Protein AF-A0A382J6X5-F1 (afdb_monomer_lite)

Radius of gyration: 22.31 Å; chains: 1; bounding box: 58×53×62 Å

Sequence (350 aa):
EPLWFEKPARRRQIVDLFDRLILQCDTPNSLAATALVTNAYLYTGDSKYKQWVLDYTEAWMERTEKNGGICPDNVDADGVVGGGREGVWWGGQYGWNHYQGYNIMFHGINIAVECAQLLTGDSGYLDFLRSQIKVQLDNGKKREDGQLLVPVRHGPEGWDWAQAPGPHMNDGLEMRGYWLEPTPLRGQEIMHLYHASMRQEDYELITQVRDGDVERDWNELGALGEKNWGNTEFARFQYYDGRNPGWPEQILAAEYRHALETFESMRADERSQLDIISTNRIPAQPVLTKGLTQVTLGAPQSVYNGGLLRATVRYYDPDRGRPGLPLDVAALVDKLGPKTVGIQLVNTNH

pLDDT: mean 93.63, std 5.18, range [56.22, 98.88]

Organism: NCBI:txid408172

Structure (mmCIF, N/CA/C/O backbone):
data_AF-A0A382J6X5-F1
#
_entry.id   AF-A0A382J6X5-F1
#
loop_
_atom_site.group_PDB
_atom_site.id
_atom_site.type_symbol
_atom_site.label_atom_id
_atom_site.label_alt_id
_atom_site.label_comp_id
_atom_site.label_asym_id
_atom_site.label_entity_id
_atom_site.label_seq_id
_atom_site.pdbx_PDB_ins_code
_atom_site.Cartn_x
_atom_site.Cartn_y
_atom_site.Cartn_z
_atom_site.occupancy
_atom_site.B_iso_or_equiv
_atom_site.auth_seq_id
_atom_site.auth_comp_id
_atom_site.auth_asym_id
_atom_site.auth_atom_id
_atom_site.pdbx_PDB_model_num
ATOM 1 N N . GLU A 1 1 ? 10.190 0.833 -32.310 1.00 67.19 1 GLU A N 1
ATOM 2 C CA . GLU A 1 1 ? 9.558 0.295 -33.529 1.00 67.19 1 GLU A CA 1
ATOM 3 C C . GLU A 1 1 ? 8.147 -0.158 -33.183 1.00 67.19 1 GLU A C 1
ATOM 5 O O . GLU A 1 1 ? 7.988 -1.185 -32.520 1.00 67.19 1 GLU A O 1
ATOM 10 N N . PRO A 1 2 ? 7.141 0.655 -33.520 1.00 73.50 2 PRO A N 1
ATOM 11 C CA . PRO A 1 2 ? 5.736 0.258 -33.452 1.00 73.50 2 PRO A CA 1
ATOM 12 C C . PRO A 1 2 ? 5.463 -0.971 -34.333 1.00 73.50 2 PRO A C 1
ATOM 14 O O . PRO A 1 2 ? 6.240 -1.273 -35.239 1.00 73.50 2 PRO A O 1
ATOM 17 N N . LEU A 1 3 ? 4.397 -1.722 -34.034 1.00 84.19 3 LEU A N 1
ATOM 18 C CA . LEU A 1 3 ? 3.995 -2.945 -34.762 1.00 84.19 3 LEU A CA 1
ATOM 19 C C . LEU A 1 3 ? 5.047 -4.073 -34.772 1.00 84.19 3 LEU A C 1
ATOM 21 O O . LEU A 1 3 ? 5.074 -4.932 -35.653 1.00 84.19 3 LEU A O 1
ATOM 25 N N . TRP A 1 4 ? 5.915 -4.121 -33.759 1.00 89.38 4 TRP A N 1
ATOM 26 C CA . TRP A 1 4 ? 6.956 -5.146 -33.630 1.00 89.38 4 TRP A CA 1
ATOM 27 C C . TRP A 1 4 ? 6.426 -6.592 -33.693 1.00 89.38 4 TRP A C 1
ATOM 29 O O . TRP A 1 4 ? 7.156 -7.501 -34.089 1.00 89.38 4 TRP A O 1
ATOM 39 N N . PHE A 1 5 ? 5.161 -6.804 -33.321 1.00 89.75 5 PHE A N 1
ATOM 40 C CA . PHE A 1 5 ? 4.487 -8.103 -33.316 1.00 89.75 5 PHE A CA 1
ATOM 41 C C . PHE A 1 5 ? 4.157 -8.631 -34.724 1.00 89.75 5 PHE A C 1
ATOM 43 O O . PHE A 1 5 ? 3.972 -9.841 -34.892 1.00 89.75 5 PHE A O 1
ATOM 50 N N . GLU A 1 6 ? 4.138 -7.767 -35.742 1.00 91.88 6 GLU A N 1
ATOM 51 C CA . GLU A 1 6 ? 3.918 -8.149 -37.144 1.00 91.88 6 GLU A CA 1
ATOM 52 C C . GLU A 1 6 ? 5.193 -8.684 -37.809 1.00 91.88 6 GLU A C 1
ATOM 54 O O . GLU A 1 6 ? 5.126 -9.476 -38.747 1.00 91.88 6 GLU A O 1
ATOM 59 N N . LYS A 1 7 ? 6.370 -8.303 -37.296 1.00 94.19 7 LYS A N 1
ATOM 60 C CA . LYS A 1 7 ? 7.685 -8.686 -37.829 1.00 94.19 7 LYS A CA 1
ATOM 61 C C . LYS A 1 7 ? 8.189 -9.944 -37.111 1.00 94.19 7 LYS A C 1
ATOM 63 O O . LYS A 1 7 ? 8.636 -9.830 -35.970 1.00 94.19 7 LYS A O 1
ATOM 68 N N . PRO A 1 8 ? 8.198 -11.146 -37.731 1.00 95.81 8 PRO A N 1
ATOM 69 C CA . PRO A 1 8 ? 8.435 -12.400 -37.004 1.00 95.81 8 PRO A CA 1
ATOM 70 C C . PRO A 1 8 ? 9.755 -12.453 -36.224 1.00 95.81 8 PRO A C 1
ATOM 72 O O . PRO A 1 8 ? 9.776 -12.951 -35.100 1.00 95.81 8 PRO A O 1
ATOM 75 N N . ALA A 1 9 ? 10.840 -11.910 -36.789 1.00 95.69 9 ALA A N 1
ATOM 76 C CA . ALA A 1 9 ? 12.141 -11.853 -36.122 1.00 95.69 9 ALA A CA 1
ATOM 77 C C . ALA A 1 9 ? 12.129 -10.913 -34.904 1.00 95.69 9 ALA A C 1
ATOM 79 O O . ALA A 1 9 ? 12.608 -11.282 -33.834 1.00 95.69 9 ALA A O 1
ATOM 80 N N . ARG A 1 10 ? 11.527 -9.723 -35.039 1.00 94.44 10 ARG A N 1
ATOM 81 C CA . ARG A 1 10 ? 11.425 -8.747 -33.946 1.00 94.44 10 ARG A CA 1
ATOM 82 C C . ARG A 1 10 ? 10.475 -9.222 -32.849 1.00 94.44 10 ARG A C 1
ATOM 84 O O . ARG A 1 10 ? 10.794 -9.079 -31.673 1.00 94.44 10 ARG A O 1
ATOM 91 N N . ARG A 1 11 ? 9.352 -9.841 -33.225 1.00 95.31 11 ARG A N 1
ATOM 92 C CA . ARG A 1 11 ? 8.440 -10.519 -32.300 1.00 95.31 11 ARG A CA 1
ATOM 93 C C . ARG A 1 11 ? 9.173 -11.561 -31.471 1.00 95.31 11 ARG A C 1
ATOM 95 O O . ARG A 1 11 ? 9.056 -11.522 -30.255 1.00 95.31 11 ARG A O 1
ATOM 102 N N . ARG A 1 12 ? 9.948 -12.444 -32.111 1.00 95.88 12 ARG A N 1
ATOM 103 C CA . ARG A 1 12 ? 10.751 -13.446 -31.399 1.00 95.88 12 ARG A CA 1
ATOM 104 C C . ARG A 1 12 ? 11.720 -12.781 -30.423 1.00 95.88 12 ARG A C 1
ATOM 106 O O . ARG A 1 12 ? 11.681 -13.098 -29.251 1.00 95.88 12 ARG A O 1
ATOM 113 N N . GLN A 1 13 ? 12.478 -11.782 -30.874 1.00 94.31 13 GLN A N 1
ATOM 114 C CA . GLN A 1 13 ? 13.412 -11.056 -30.011 1.00 94.31 13 GLN A CA 1
ATOM 115 C C . GLN A 1 13 ? 12.740 -10.431 -28.772 1.00 94.31 13 GLN A C 1
ATOM 117 O O . GLN A 1 13 ? 13.316 -10.456 -27.690 1.00 94.31 13 GLN A O 1
ATOM 122 N N . ILE A 1 14 ? 11.550 -9.839 -28.919 1.00 92.06 14 ILE A N 1
ATOM 123 C CA . ILE A 1 14 ? 10.827 -9.217 -27.798 1.00 92.06 14 ILE A CA 1
ATOM 124 C C . ILE A 1 14 ? 10.244 -10.267 -26.855 1.00 92.06 14 ILE A C 1
ATOM 126 O O . ILE A 1 14 ? 10.297 -10.064 -25.647 1.00 92.06 14 ILE A O 1
ATOM 130 N N . VAL A 1 15 ? 9.721 -11.374 -27.385 1.00 93.31 15 VAL A N 1
ATOM 131 C CA . VAL A 1 15 ? 9.227 -12.490 -26.567 1.00 93.31 15 VAL A CA 1
ATOM 132 C C . VAL A 1 15 ? 10.378 -13.140 -25.801 1.00 93.31 15 VAL A C 1
ATOM 134 O O . VAL A 1 15 ? 10.284 -13.248 -24.589 1.00 93.31 15 VAL A O 1
ATOM 137 N N . ASP A 1 16 ? 11.500 -13.443 -26.455 1.00 91.94 16 ASP A N 1
ATOM 138 C CA . ASP A 1 16 ? 12.685 -14.011 -25.797 1.00 91.94 16 ASP A CA 1
ATOM 139 C C . ASP A 1 16 ? 13.216 -13.072 -24.695 1.00 91.94 16 ASP A C 1
ATOM 141 O O . ASP A 1 16 ? 13.641 -13.513 -23.626 1.00 91.94 16 ASP A O 1
ATOM 145 N N . LEU A 1 17 ? 13.168 -11.752 -24.933 1.00 88.81 17 LEU A N 1
ATOM 146 C CA . LEU A 1 17 ? 13.518 -10.759 -23.921 1.00 88.81 17 LEU A CA 1
ATOM 147 C C . LEU A 1 17 ? 12.520 -10.764 -22.759 1.00 88.81 17 LEU A C 1
ATOM 149 O O . LEU A 1 17 ? 12.945 -10.726 -21.611 1.00 88.81 17 LEU A O 1
ATOM 153 N N . PHE A 1 18 ? 11.218 -10.804 -23.040 1.00 90.00 18 PHE A N 1
ATOM 154 C CA . PHE A 1 18 ? 10.186 -10.889 -22.010 1.00 90.00 18 PHE A CA 1
ATOM 155 C C . PHE A 1 18 ? 10.364 -12.151 -21.164 1.00 90.00 18 PHE A C 1
ATOM 157 O O . PHE A 1 18 ? 10.411 -12.054 -19.944 1.00 90.00 18 PHE A O 1
ATOM 164 N N . ASP A 1 19 ? 10.553 -13.310 -21.789 1.00 89.44 19 ASP A N 1
ATOM 165 C CA . ASP A 1 19 ? 10.733 -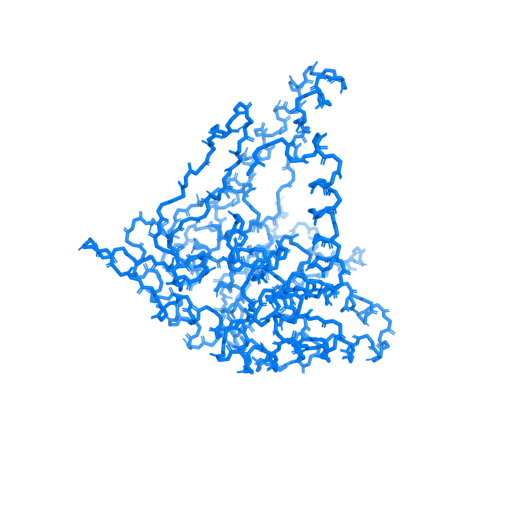14.579 -21.089 1.00 89.44 19 ASP A CA 1
ATOM 166 C C . ASP A 1 19 ? 11.957 -14.524 -20.171 1.00 89.44 19 ASP A C 1
ATOM 168 O O . ASP A 1 19 ? 11.857 -14.832 -18.984 1.00 89.44 19 ASP A O 1
ATOM 172 N N . ARG A 1 20 ? 13.092 -14.029 -20.678 1.00 85.12 20 ARG A N 1
ATOM 173 C CA . ARG A 1 20 ? 14.309 -13.858 -19.875 1.00 85.12 20 ARG A CA 1
ATOM 174 C C . ARG A 1 20 ? 14.124 -12.878 -18.714 1.00 85.12 20 ARG A C 1
ATOM 176 O O . ARG A 1 20 ? 14.612 -13.148 -17.627 1.00 85.12 20 ARG A O 1
ATOM 183 N N . LEU A 1 21 ? 13.473 -11.736 -18.938 1.00 85.00 21 LEU A N 1
ATOM 184 C CA . LEU A 1 21 ? 13.396 -10.660 -17.939 1.00 85.00 21 LEU A CA 1
ATOM 185 C C . LEU A 1 21 ? 12.264 -10.817 -16.930 1.00 85.00 21 LEU A C 1
ATOM 187 O O . LEU A 1 21 ? 12.341 -10.253 -15.843 1.00 85.00 21 LEU A O 1
ATOM 191 N N . ILE A 1 22 ? 11.186 -11.486 -17.321 1.00 86.00 22 ILE A N 1
ATOM 192 C CA . ILE A 1 22 ? 9.924 -11.491 -16.579 1.00 86.00 22 ILE A CA 1
ATOM 193 C C . ILE A 1 22 ? 9.603 -12.886 -16.060 1.00 86.00 22 ILE A C 1
ATOM 195 O O . ILE A 1 22 ? 9.086 -13.009 -14.957 1.00 86.00 22 ILE A O 1
ATOM 199 N N . LEU A 1 23 ? 9.903 -13.936 -16.830 1.00 88.69 23 LEU A N 1
ATOM 200 C CA . LEU A 1 23 ? 9.589 -15.312 -16.432 1.00 88.69 23 LEU A CA 1
ATOM 201 C C . LEU A 1 23 ? 10.760 -16.021 -15.741 1.00 88.69 23 LEU A C 1
ATOM 203 O O . LEU A 1 23 ? 10.534 -17.006 -15.045 1.00 88.69 23 LEU A O 1
ATOM 207 N N . GLN A 1 24 ? 11.993 -15.545 -15.939 1.00 88.12 24 GLN A N 1
ATOM 208 C CA . GLN A 1 24 ? 13.213 -16.120 -15.347 1.00 88.12 24 GLN A CA 1
ATOM 209 C C . GLN A 1 24 ? 13.849 -15.228 -14.270 1.00 88.12 24 GLN A C 1
ATOM 211 O O . GLN A 1 24 ? 14.898 -15.569 -13.724 1.00 88.12 24 GLN A O 1
ATOM 216 N N . CYS A 1 25 ? 13.239 -14.083 -13.969 1.00 91.25 25 CYS A N 1
ATOM 217 C CA . CYS A 1 25 ? 13.674 -13.202 -12.894 1.00 91.25 25 CYS A CA 1
ATOM 218 C C . CYS A 1 25 ? 12.549 -13.005 -11.892 1.00 91.25 25 CYS A C 1
ATOM 220 O O . CYS A 1 25 ? 11.368 -13.004 -12.237 1.00 91.25 25 CYS A O 1
ATOM 222 N N . ASP A 1 26 ? 12.948 -12.786 -10.653 1.00 93.12 26 ASP A N 1
ATOM 223 C CA . ASP A 1 26 ? 12.058 -12.387 -9.590 1.00 93.12 26 ASP A CA 1
ATOM 224 C C . ASP A 1 26 ? 11.935 -10.859 -9.527 1.00 93.12 26 ASP A C 1
ATOM 226 O O . ASP A 1 26 ? 12.867 -10.128 -9.880 1.00 93.12 26 ASP A O 1
ATOM 230 N N . THR A 1 27 ? 10.786 -10.367 -9.067 1.00 93.06 27 THR A N 1
ATOM 231 C CA . THR A 1 27 ? 10.507 -8.929 -8.903 1.00 93.06 27 THR A CA 1
ATOM 232 C C . THR A 1 27 ? 9.950 -8.665 -7.507 1.00 93.06 27 THR A C 1
ATOM 234 O O . THR A 1 27 ? 9.334 -9.563 -6.931 1.00 93.06 27 THR A O 1
ATOM 237 N N . PRO A 1 28 ? 10.061 -7.442 -6.955 1.00 93.44 28 PRO A N 1
ATOM 238 C CA . PRO A 1 28 ? 9.537 -7.162 -5.618 1.00 93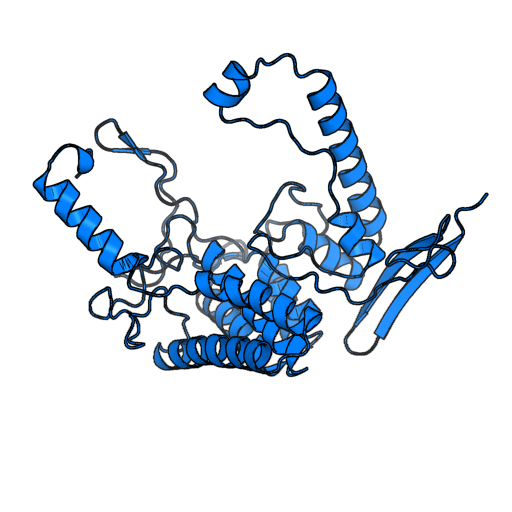.44 28 PRO A CA 1
ATOM 239 C C . PRO A 1 28 ? 8.030 -7.407 -5.498 1.00 93.44 28 PRO A C 1
ATOM 241 O O . PRO A 1 28 ? 7.526 -7.632 -4.406 1.00 93.44 28 PRO A O 1
ATOM 244 N N . ASN A 1 29 ? 7.285 -7.409 -6.609 1.00 92.00 29 ASN A N 1
ATOM 245 C CA . ASN A 1 29 ? 5.867 -7.759 -6.598 1.00 92.00 29 ASN A CA 1
ATOM 246 C C . ASN A 1 29 ? 5.614 -9.213 -6.148 1.00 92.00 29 ASN A C 1
ATOM 248 O O . ASN A 1 29 ? 4.575 -9.497 -5.553 1.00 92.00 29 ASN A O 1
ATOM 252 N N . SER A 1 30 ? 6.558 -10.129 -6.373 1.00 92.56 30 SER A N 1
ATOM 253 C CA . SER A 1 30 ? 6.463 -11.521 -5.924 1.00 92.56 30 SER A CA 1
ATOM 254 C C . SER A 1 30 ? 6.442 -11.659 -4.399 1.00 92.56 30 SER A C 1
ATOM 256 O O . SER A 1 30 ? 5.883 -12.628 -3.885 1.00 92.56 30 SER A O 1
ATOM 258 N N . LEU A 1 31 ? 6.938 -10.660 -3.653 1.00 95.81 31 LEU A N 1
ATOM 259 C CA . LEU A 1 31 ? 6.798 -10.589 -2.193 1.00 95.81 31 LEU A CA 1
ATOM 260 C C . LEU A 1 31 ? 5.333 -10.651 -1.736 1.00 95.81 31 LEU A C 1
ATOM 262 O O . LEU A 1 31 ? 5.072 -11.111 -0.627 1.00 95.81 31 LEU A O 1
ATOM 266 N N . ALA A 1 32 ? 4.358 -10.303 -2.584 1.00 95.44 32 ALA A N 1
ATOM 267 C CA . ALA A 1 32 ? 2.937 -10.476 -2.271 1.00 95.44 32 ALA A CA 1
ATOM 268 C C . ALA A 1 32 ? 2.549 -11.945 -1.986 1.00 95.44 32 ALA A C 1
ATOM 270 O O . ALA A 1 32 ? 1.600 -12.202 -1.243 1.00 95.44 32 ALA A O 1
ATOM 271 N N . ALA A 1 33 ? 3.304 -12.925 -2.504 1.00 96.38 33 ALA A N 1
ATOM 272 C CA . ALA A 1 33 ? 3.088 -14.345 -2.219 1.00 96.38 33 ALA A CA 1
ATOM 273 C C . ALA A 1 33 ? 3.254 -14.692 -0.727 1.00 96.38 33 ALA A C 1
ATOM 275 O O . ALA A 1 33 ? 2.673 -15.672 -0.251 1.00 96.38 33 ALA A O 1
ATOM 276 N N . THR A 1 34 ? 3.983 -13.872 0.038 1.00 98.12 34 THR A N 1
ATOM 277 C CA . THR A 1 34 ? 4.146 -14.052 1.488 1.00 98.12 34 THR A CA 1
ATOM 278 C C . THR A 1 34 ? 2.816 -14.065 2.235 1.00 98.12 34 THR A C 1
ATOM 280 O O . THR A 1 34 ? 2.684 -14.833 3.184 1.00 98.12 34 THR A O 1
ATOM 283 N N . ALA A 1 35 ? 1.791 -13.327 1.793 1.00 97.69 35 ALA A N 1
ATOM 284 C CA . ALA A 1 35 ? 0.469 -13.361 2.421 1.00 97.69 35 ALA A CA 1
ATOM 285 C C . ALA A 1 35 ? -0.243 -14.708 2.243 1.00 97.69 35 ALA A C 1
ATOM 287 O O . ALA A 1 35 ? -0.900 -15.199 3.167 1.00 97.69 35 ALA A O 1
ATOM 288 N N . LEU A 1 36 ? -0.099 -15.338 1.073 1.00 97.31 36 LEU A N 1
ATOM 289 C CA . LEU A 1 36 ? -0.655 -16.667 0.821 1.00 97.31 36 LEU A CA 1
ATOM 290 C C . LEU A 1 36 ? 0.024 -17.712 1.713 1.00 97.31 36 LEU A C 1
ATOM 292 O O . LEU A 1 36 ? -0.648 -18.513 2.362 1.00 97.31 36 LEU A O 1
ATOM 296 N N . VAL A 1 37 ? 1.355 -17.676 1.788 1.00 98.44 37 VAL A N 1
ATOM 297 C CA . VAL A 1 37 ? 2.126 -18.621 2.606 1.00 98.44 37 VAL A CA 1
ATOM 298 C C . VAL A 1 37 ? 1.922 -18.361 4.105 1.00 98.44 37 VAL A C 1
ATOM 300 O O . VAL A 1 37 ? 1.794 -19.303 4.887 1.00 98.44 37 VAL A O 1
ATOM 303 N N . THR A 1 38 ? 1.758 -17.100 4.510 1.00 98.56 38 THR A N 1
ATOM 304 C CA . THR A 1 38 ? 1.363 -16.728 5.877 1.00 98.56 38 THR A CA 1
ATOM 305 C C . THR A 1 38 ? -0.008 -17.297 6.229 1.00 98.56 38 THR A C 1
ATOM 307 O O . THR A 1 38 ? -0.155 -17.879 7.300 1.00 98.56 38 THR A O 1
ATOM 310 N N . ASN A 1 39 ? -1.002 -17.227 5.333 1.00 97.38 39 ASN A N 1
ATOM 311 C CA . ASN A 1 39 ? -2.287 -17.900 5.557 1.00 97.38 39 ASN A CA 1
ATOM 312 C C . ASN A 1 39 ? -2.103 -19.405 5.778 1.00 97.38 39 ASN A C 1
ATOM 314 O O . ASN A 1 39 ? -2.670 -19.951 6.722 1.00 97.38 39 ASN A O 1
ATOM 318 N N . ALA A 1 40 ? -1.286 -20.075 4.959 1.00 98.19 40 ALA A N 1
ATOM 319 C CA . ALA A 1 40 ? -1.010 -21.499 5.138 1.00 98.19 40 ALA A CA 1
ATOM 320 C C . ALA A 1 40 ? -0.437 -21.797 6.536 1.00 98.19 40 ALA A C 1
ATOM 322 O O . ALA A 1 40 ? -0.889 -22.741 7.187 1.00 98.19 40 ALA A O 1
ATOM 323 N N . TYR A 1 41 ? 0.478 -20.963 7.044 1.00 98.50 41 TYR A N 1
ATOM 324 C CA . TYR A 1 41 ? 0.948 -21.061 8.428 1.00 98.50 41 TYR A CA 1
ATOM 325 C C . TYR A 1 41 ? -0.187 -20.875 9.444 1.00 98.50 41 TYR A C 1
ATOM 327 O O . TYR A 1 41 ? -0.329 -21.698 10.341 1.00 98.50 41 TYR A O 1
ATOM 335 N N . LEU A 1 42 ? -1.028 -19.846 9.296 1.00 96.75 42 LEU A N 1
ATOM 336 C CA . LEU A 1 42 ? -2.126 -19.571 10.234 1.00 96.75 42 LEU A CA 1
ATOM 337 C C . LEU A 1 42 ? -3.153 -20.714 10.311 1.00 96.75 42 LEU A C 1
ATOM 339 O O . LEU A 1 42 ? -3.700 -20.961 11.384 1.00 96.75 42 LEU A O 1
ATOM 343 N N . TYR A 1 43 ? -3.397 -21.430 9.209 1.00 97.19 43 TYR A N 1
ATOM 344 C CA . TYR A 1 43 ? -4.309 -22.582 9.187 1.00 97.19 43 TYR A CA 1
ATOM 345 C C . TYR A 1 43 ? -3.686 -23.882 9.703 1.00 97.19 43 TYR A C 1
ATOM 347 O O . TYR A 1 43 ? -4.407 -24.739 10.208 1.00 97.19 43 TYR A O 1
ATOM 355 N N . THR A 1 44 ? -2.375 -24.067 9.536 1.00 98.19 44 THR A N 1
ATOM 356 C CA . THR A 1 44 ? -1.730 -25.375 9.758 1.00 98.19 44 THR A CA 1
ATOM 357 C C . THR A 1 44 ? -0.784 -25.414 10.953 1.00 98.19 44 THR A C 1
ATOM 359 O O . THR A 1 44 ? -0.548 -26.487 11.500 1.00 98.19 44 THR A O 1
ATOM 362 N N . GLY A 1 45 ? -0.214 -24.275 11.346 1.00 98.12 45 GLY A N 1
ATOM 363 C CA . GLY A 1 45 ? 0.872 -24.184 12.321 1.00 98.12 45 GLY A CA 1
ATOM 364 C C . GLY A 1 45 ? 2.214 -24.764 11.848 1.00 98.12 45 GLY A C 1
ATOM 365 O O . GLY A 1 45 ? 3.147 -24.827 12.644 1.00 98.12 45 GLY A O 1
ATOM 366 N N . ASP A 1 46 ? 2.340 -25.196 10.586 1.00 98.50 46 ASP A N 1
ATOM 367 C CA . ASP A 1 46 ? 3.560 -25.831 10.068 1.00 98.50 46 ASP A CA 1
ATOM 368 C C . ASP A 1 46 ? 4.673 -24.792 9.854 1.00 98.50 46 ASP A C 1
ATOM 370 O O . ASP A 1 46 ? 4.577 -23.907 8.996 1.00 98.50 46 ASP A O 1
ATOM 374 N N . SER A 1 47 ? 5.751 -24.910 10.633 1.00 98.44 47 SER A N 1
ATOM 375 C CA . SER A 1 47 ? 6.842 -23.934 10.692 1.00 98.44 47 SER A CA 1
ATOM 376 C C . SER A 1 47 ? 7.552 -23.712 9.359 1.00 98.44 47 SER A C 1
ATOM 378 O O . SER A 1 47 ? 8.113 -22.633 9.170 1.00 98.44 47 SER A O 1
ATOM 380 N N . LYS A 1 48 ? 7.481 -24.652 8.406 1.00 98.69 48 LYS A N 1
ATOM 381 C CA . LYS A 1 48 ? 8.081 -24.469 7.074 1.00 98.69 48 LYS A CA 1
ATOM 382 C C . LYS A 1 48 ? 7.500 -23.263 6.331 1.00 98.69 48 LYS A C 1
ATOM 384 O O . LYS A 1 48 ? 8.223 -22.592 5.603 1.00 98.69 48 LYS A O 1
ATOM 389 N N . TYR A 1 49 ? 6.211 -22.968 6.526 1.00 98.81 49 TYR A N 1
ATOM 390 C CA . TYR A 1 49 ? 5.556 -21.827 5.887 1.00 98.81 49 TYR A CA 1
ATOM 391 C C . TYR A 1 49 ? 6.018 -20.512 6.503 1.00 98.81 49 TYR A C 1
ATOM 393 O O . TYR A 1 49 ? 6.323 -19.570 5.778 1.00 98.81 49 TYR A O 1
ATOM 401 N N . LYS A 1 50 ? 6.132 -20.467 7.838 1.00 98.69 50 LYS A N 1
ATOM 402 C CA . LYS A 1 50 ? 6.721 -19.316 8.524 1.00 98.69 50 LYS A CA 1
ATOM 403 C C . LYS A 1 50 ? 8.152 -19.091 8.042 1.00 98.69 50 LYS A C 1
ATOM 405 O O . LYS A 1 50 ? 8.460 -17.981 7.634 1.00 98.69 50 LYS A O 1
ATOM 410 N N . GLN A 1 51 ? 8.986 -20.131 8.035 1.00 98.81 51 GLN A N 1
ATOM 411 C CA . GLN A 1 51 ? 10.383 -20.010 7.624 1.00 98.81 51 GLN A CA 1
ATOM 412 C C . GLN A 1 51 ? 10.512 -19.516 6.179 1.00 98.81 51 GLN A C 1
ATOM 414 O O . GLN A 1 51 ? 11.256 -18.578 5.935 1.00 98.81 51 GLN A O 1
ATOM 419 N N . TRP A 1 52 ? 9.709 -20.051 5.253 1.00 98.81 52 TRP A N 1
ATOM 420 C CA . TRP A 1 52 ? 9.704 -19.597 3.860 1.00 98.81 52 TRP A CA 1
ATOM 421 C C . TRP A 1 52 ? 9.396 -18.099 3.725 1.00 98.81 52 TRP A C 1
ATOM 423 O O . TRP A 1 52 ? 10.046 -17.409 2.945 1.00 98.81 52 TRP A O 1
ATOM 433 N N . VAL A 1 53 ? 8.424 -17.577 4.488 1.00 98.81 53 VAL A N 1
ATOM 434 C CA . VAL A 1 53 ? 8.085 -16.142 4.468 1.00 98.81 53 VAL A CA 1
ATOM 435 C C . VAL A 1 53 ? 9.262 -15.291 4.938 1.00 98.81 53 VAL A C 1
ATOM 437 O O . VAL A 1 53 ? 9.542 -14.263 4.319 1.00 98.81 53 VAL A O 1
ATOM 440 N N . LEU A 1 54 ? 9.945 -15.712 6.007 1.00 98.88 54 LEU A N 1
ATOM 441 C CA . LEU A 1 54 ? 11.096 -14.986 6.547 1.00 98.88 54 LEU A CA 1
ATOM 442 C C . LEU A 1 54 ? 12.275 -15.037 5.576 1.00 98.88 54 LEU A C 1
ATOM 444 O O . LEU A 1 54 ? 12.712 -13.980 5.134 1.00 98.88 54 LEU A O 1
ATOM 448 N N . ASP A 1 55 ? 12.686 -16.232 5.144 1.00 98.75 55 ASP A N 1
ATOM 449 C CA . ASP A 1 55 ? 13.801 -16.428 4.207 1.00 98.75 55 ASP A CA 1
ATOM 450 C C . ASP A 1 55 ? 13.610 -15.597 2.932 1.00 98.75 55 ASP A C 1
ATOM 452 O O . ASP A 1 55 ? 14.532 -14.941 2.445 1.00 98.75 55 ASP A O 1
ATOM 456 N N . TYR A 1 56 ? 12.391 -15.599 2.385 1.00 98.44 56 TYR A N 1
ATOM 457 C CA . TYR A 1 56 ? 12.099 -14.882 1.154 1.00 98.44 56 TYR A CA 1
ATOM 458 C C . TYR A 1 56 ? 12.110 -13.360 1.346 1.00 98.44 56 TYR A C 1
ATOM 460 O O . TYR A 1 56 ? 12.659 -12.639 0.511 1.00 98.44 56 TYR A O 1
ATOM 468 N N . THR A 1 57 ? 11.556 -12.864 2.456 1.00 98.75 57 THR A N 1
ATOM 469 C CA . THR A 1 57 ? 11.569 -11.429 2.787 1.00 98.75 57 THR A CA 1
ATOM 470 C C . THR A 1 57 ? 12.994 -10.941 3.050 1.00 98.75 57 THR A C 1
ATOM 472 O O . THR A 1 57 ? 13.415 -9.930 2.489 1.00 98.75 57 THR A O 1
ATOM 475 N N . GLU A 1 58 ? 13.766 -11.685 3.841 1.00 98.75 58 GLU A N 1
ATOM 476 C CA . GLU A 1 58 ? 15.151 -11.362 4.199 1.00 98.75 58 GLU A CA 1
ATOM 477 C C . GLU A 1 58 ? 16.074 -11.371 2.983 1.00 98.75 58 GLU A C 1
ATOM 479 O O . GLU A 1 58 ? 16.907 -10.478 2.841 1.00 98.75 58 GLU A O 1
ATOM 484 N N . ALA A 1 59 ? 15.877 -12.298 2.041 1.00 98.25 59 ALA A N 1
ATOM 485 C CA . ALA A 1 59 ? 16.637 -12.303 0.797 1.00 98.25 59 ALA A CA 1
ATOM 486 C C . ALA A 1 59 ? 16.422 -11.011 -0.018 1.00 98.25 59 ALA A C 1
ATOM 488 O O . ALA A 1 59 ? 17.358 -10.495 -0.629 1.00 98.25 59 ALA A O 1
ATOM 489 N N . TRP A 1 60 ? 15.209 -10.446 -0.027 1.00 98.25 60 TRP A N 1
ATOM 490 C CA . TRP A 1 60 ? 14.951 -9.143 -0.653 1.00 98.25 60 TRP A CA 1
ATOM 491 C C . TRP A 1 60 ? 15.564 -7.974 0.128 1.00 98.25 60 TRP A C 1
ATOM 493 O O . TRP A 1 60 ? 16.051 -7.024 -0.494 1.00 98.25 60 TRP A O 1
ATOM 503 N N . MET A 1 61 ? 15.605 -8.052 1.458 1.00 98.56 61 MET A N 1
ATOM 504 C CA . MET A 1 61 ? 16.293 -7.067 2.300 1.00 98.56 61 MET A CA 1
ATOM 505 C C . MET A 1 61 ? 17.806 -7.063 2.032 1.00 98.56 61 MET A C 1
ATOM 507 O O . MET A 1 61 ? 18.374 -6.008 1.758 1.00 98.56 61 MET A O 1
ATOM 511 N N . GLU A 1 62 ? 18.444 -8.235 1.998 1.00 98.19 62 GLU A N 1
ATOM 512 C CA . GLU A 1 62 ? 19.874 -8.386 1.698 1.00 98.19 62 GLU A CA 1
ATOM 513 C C . GLU A 1 62 ? 20.215 -7.860 0.294 1.00 98.19 62 GLU A C 1
ATOM 515 O O . GLU A 1 62 ? 21.195 -7.140 0.094 1.00 98.19 62 GLU A O 1
ATOM 520 N N . ARG A 1 63 ? 19.389 -8.182 -0.708 1.00 97.44 63 ARG A N 1
ATOM 521 C CA . ARG A 1 63 ? 19.575 -7.684 -2.083 1.00 97.44 63 ARG A CA 1
ATOM 522 C C . ARG A 1 63 ? 19.408 -6.173 -2.175 1.00 97.44 63 ARG A C 1
ATOM 524 O O . ARG A 1 63 ? 20.117 -5.535 -2.947 1.00 97.44 63 ARG A O 1
ATOM 531 N N . THR A 1 64 ? 18.503 -5.606 -1.384 1.00 98.06 64 THR A N 1
ATOM 532 C CA . THR A 1 64 ? 18.324 -4.155 -1.278 1.00 98.06 64 THR A CA 1
ATOM 533 C C . THR A 1 64 ? 19.563 -3.492 -0.682 1.00 98.06 64 THR A C 1
ATOM 535 O O . THR A 1 64 ? 20.046 -2.505 -1.230 1.00 98.06 64 THR A O 1
ATOM 538 N N . GLU A 1 65 ? 20.133 -4.061 0.382 1.00 97.56 65 GLU A N 1
ATOM 539 C CA . GLU A 1 65 ? 21.383 -3.574 0.977 1.00 97.56 65 GLU A CA 1
ATOM 540 C C . GLU A 1 65 ? 22.546 -3.632 -0.027 1.00 97.56 65 GLU A C 1
ATOM 542 O O . GLU A 1 65 ? 23.217 -2.625 -0.263 1.00 97.56 65 GLU A O 1
ATOM 547 N N . LYS A 1 66 ? 22.726 -4.773 -0.708 1.00 96.25 66 LYS A N 1
ATOM 548 C CA . LYS A 1 66 ? 23.740 -4.946 -1.766 1.00 96.25 66 LYS A CA 1
ATOM 549 C C . LYS A 1 66 ? 23.556 -3.986 -2.943 1.00 96.25 66 LYS A C 1
ATOM 551 O O . LYS A 1 66 ? 24.528 -3.675 -3.625 1.00 96.25 66 LYS A O 1
ATOM 556 N N . ASN A 1 67 ? 22.335 -3.506 -3.170 1.00 97.56 67 ASN A N 1
ATOM 557 C CA . ASN A 1 67 ? 21.999 -2.540 -4.211 1.00 97.56 67 ASN A CA 1
ATOM 558 C C . ASN A 1 67 ? 22.019 -1.080 -3.710 1.00 97.56 67 ASN A C 1
ATOM 560 O O . ASN A 1 67 ? 21.295 -0.224 -4.217 1.00 97.56 67 ASN A O 1
ATOM 564 N N . GLY A 1 68 ? 22.824 -0.783 -2.685 1.00 96.75 68 GLY A N 1
ATOM 565 C CA . GLY A 1 68 ? 22.991 0.579 -2.170 1.00 96.75 68 GLY A CA 1
ATOM 566 C C . GLY A 1 68 ? 21.772 1.110 -1.413 1.00 96.75 68 GLY A C 1
ATOM 567 O O . GLY A 1 68 ? 21.571 2.320 -1.356 1.00 96.75 68 GLY A O 1
ATOM 568 N N . GLY A 1 69 ? 20.945 0.222 -0.854 1.00 97.25 69 GLY A N 1
ATOM 569 C CA . GLY A 1 69 ? 19.760 0.577 -0.070 1.00 97.25 69 GLY A CA 1
ATOM 570 C C . GLY A 1 69 ? 18.485 0.803 -0.889 1.00 97.25 69 GLY A C 1
ATOM 571 O O . GLY A 1 69 ? 17.441 1.099 -0.308 1.00 97.25 69 GLY A O 1
ATOM 572 N N . ILE A 1 70 ? 18.528 0.632 -2.214 1.00 97.38 70 ILE A N 1
ATOM 573 C CA . ILE A 1 70 ? 17.356 0.747 -3.093 1.00 97.38 70 ILE A CA 1
ATOM 574 C C . ILE A 1 70 ? 16.898 -0.649 -3.505 1.00 97.38 70 ILE A C 1
ATOM 576 O O . ILE A 1 70 ? 17.680 -1.432 -4.045 1.00 97.38 70 ILE A O 1
ATOM 580 N N . CYS A 1 71 ? 15.623 -0.966 -3.283 1.00 97.81 71 CYS A N 1
ATOM 581 C CA . CYS A 1 71 ? 15.067 -2.252 -3.680 1.00 97.81 71 CYS A CA 1
ATOM 582 C C . CYS A 1 71 ? 15.138 -2.398 -5.212 1.00 97.81 71 CYS A C 1
ATOM 584 O O . CYS A 1 71 ? 14.604 -1.534 -5.920 1.00 97.81 71 CYS A O 1
ATOM 586 N N . PRO A 1 72 ? 15.809 -3.441 -5.739 1.00 96.62 72 PRO A N 1
ATOM 587 C CA . PRO A 1 72 ? 15.968 -3.612 -7.176 1.00 96.62 72 PRO A CA 1
ATOM 588 C C . PRO A 1 72 ? 14.662 -4.069 -7.835 1.00 96.62 72 PRO A C 1
ATOM 590 O O . PRO A 1 72 ? 13.865 -4.775 -7.229 1.00 96.62 72 PRO A O 1
ATOM 593 N N . ASP A 1 73 ? 14.459 -3.737 -9.109 1.00 95.25 73 ASP A N 1
ATOM 594 C CA . ASP A 1 73 ? 13.262 -4.155 -9.853 1.00 95.25 73 ASP A CA 1
ATOM 595 C C . ASP A 1 73 ? 13.306 -5.628 -10.267 1.00 95.25 73 ASP A C 1
ATOM 597 O O . ASP A 1 73 ? 12.266 -6.220 -10.558 1.00 95.25 73 ASP A O 1
ATOM 601 N N . ASN A 1 74 ? 14.510 -6.189 -10.398 1.00 94.12 74 ASN A N 1
ATOM 602 C CA . ASN A 1 74 ? 14.715 -7.538 -10.908 1.00 94.12 74 ASN A CA 1
ATOM 603 C C . ASN A 1 74 ? 15.947 -8.211 -10.299 1.00 94.12 74 ASN A C 1
ATOM 605 O O . ASN A 1 74 ? 16.985 -7.576 -10.087 1.00 94.12 74 ASN A O 1
ATOM 609 N N . VAL A 1 75 ? 15.816 -9.510 -10.057 1.00 95.06 75 VAL A N 1
ATOM 610 C CA . VAL A 1 75 ? 16.862 -10.402 -9.549 1.00 95.06 75 VAL A CA 1
ATOM 611 C C . VAL A 1 75 ? 16.762 -11.705 -10.335 1.00 95.06 75 VAL A C 1
ATOM 613 O O . VAL A 1 75 ? 15.661 -12.221 -10.501 1.00 95.06 75 VAL A O 1
ATOM 616 N N . ASP A 1 76 ? 17.865 -12.232 -10.858 1.00 92.94 76 ASP A N 1
ATOM 617 C CA . ASP A 1 76 ? 17.819 -13.491 -11.612 1.00 92.94 76 ASP A CA 1
ATOM 618 C C . ASP A 1 76 ? 17.737 -14.740 -10.711 1.00 92.94 76 ASP A C 1
ATOM 620 O O . ASP A 1 76 ? 17.723 -14.653 -9.479 1.00 92.94 76 ASP A O 1
ATOM 624 N N . ALA A 1 77 ? 17.665 -15.917 -11.336 1.00 89.62 77 ALA A N 1
ATOM 625 C CA . ALA A 1 77 ? 17.563 -17.204 -10.647 1.00 89.62 77 ALA A CA 1
ATOM 626 C C . ALA A 1 77 ? 18.773 -17.533 -9.748 1.00 89.62 77 ALA A C 1
ATOM 628 O O . ALA A 1 77 ? 18.626 -18.306 -8.802 1.00 89.62 77 ALA A O 1
ATOM 629 N N . ASP A 1 78 ? 19.934 -16.925 -10.005 1.00 91.12 78 ASP A N 1
ATOM 630 C CA . ASP A 1 78 ? 21.148 -17.079 -9.196 1.00 91.12 78 ASP A CA 1
ATOM 631 C C . ASP A 1 78 ? 21.220 -16.038 -8.060 1.00 91.12 78 ASP A C 1
ATOM 633 O O . ASP A 1 78 ? 22.172 -16.009 -7.276 1.00 91.12 78 ASP A O 1
ATOM 637 N N . GLY A 1 79 ? 20.201 -15.180 -7.933 1.00 91.94 79 GLY A N 1
ATOM 638 C CA . GLY A 1 79 ? 20.129 -14.141 -6.912 1.00 91.94 79 GLY A CA 1
ATOM 639 C C . GLY A 1 79 ? 20.914 -12.875 -7.260 1.00 91.94 79 GLY A C 1
ATOM 640 O O . GLY A 1 79 ? 21.108 -12.031 -6.379 1.00 91.94 79 GLY A O 1
ATOM 641 N N . VAL A 1 80 ? 21.360 -12.716 -8.510 1.00 94.69 80 VAL A N 1
ATOM 642 C CA . VAL A 1 80 ? 22.117 -11.546 -8.961 1.00 94.69 80 VAL A CA 1
ATOM 643 C C . VAL A 1 80 ? 21.161 -10.391 -9.238 1.00 94.69 80 VAL A C 1
ATOM 645 O O . VAL A 1 80 ? 20.261 -10.462 -10.079 1.00 94.69 80 VAL A O 1
ATOM 648 N N . VAL A 1 81 ? 21.378 -9.285 -8.529 1.00 96.56 81 VAL A N 1
ATOM 649 C CA . VAL A 1 81 ? 20.644 -8.032 -8.725 1.00 96.56 81 VAL A CA 1
ATOM 650 C C . VAL A 1 81 ? 20.858 -7.520 -10.151 1.00 96.56 81 VAL A C 1
ATOM 652 O O . VAL A 1 81 ? 21.992 -7.335 -10.589 1.00 96.56 81 VAL A O 1
ATOM 655 N N . GLY A 1 82 ? 19.768 -7.299 -10.889 1.00 94.00 82 GLY A N 1
ATOM 656 C CA . GLY A 1 82 ? 19.839 -6.871 -12.286 1.00 94.00 82 GLY A CA 1
ATOM 657 C C . GLY A 1 82 ? 20.398 -7.926 -13.247 1.00 94.00 82 GLY A C 1
ATOM 658 O O . GLY A 1 82 ? 20.679 -7.589 -14.397 1.00 94.00 82 GLY A O 1
ATOM 659 N N . GLY A 1 83 ? 20.598 -9.177 -12.815 1.00 92.12 83 GLY A N 1
ATOM 660 C CA . GLY A 1 83 ? 21.284 -10.208 -13.604 1.00 92.12 83 GLY A CA 1
ATOM 661 C C . GLY A 1 83 ? 20.595 -10.524 -14.935 1.00 92.12 83 GLY A C 1
ATOM 662 O O . GLY A 1 83 ? 21.249 -10.602 -15.978 1.00 92.12 83 GLY A O 1
ATOM 663 N N . GLY A 1 84 ? 19.257 -10.523 -14.953 1.00 87.50 84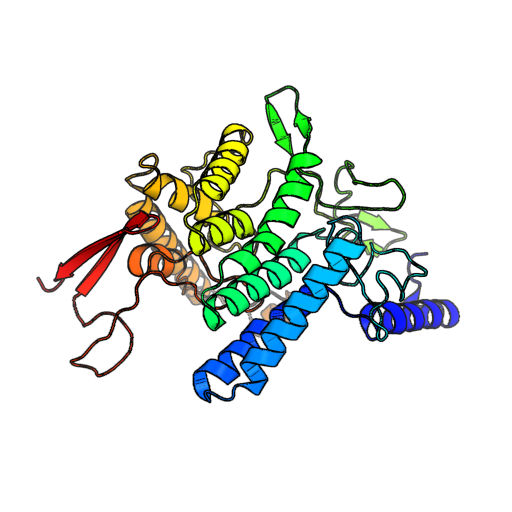 GLY A N 1
ATOM 664 C CA . GLY A 1 84 ? 18.469 -10.642 -16.185 1.00 87.50 84 GLY A CA 1
ATOM 665 C C . GLY A 1 84 ? 18.713 -9.503 -17.180 1.00 87.50 84 GLY A C 1
ATOM 666 O O . GLY A 1 84 ? 18.522 -9.679 -18.384 1.00 87.50 84 GLY A O 1
ATOM 667 N N . ARG A 1 85 ? 19.187 -8.349 -16.698 1.00 90.44 85 ARG A N 1
ATOM 668 C CA . ARG A 1 85 ? 19.441 -7.123 -17.464 1.00 90.44 85 ARG A CA 1
ATOM 669 C C . ARG A 1 85 ? 20.895 -6.665 -17.415 1.00 90.44 85 ARG A C 1
ATOM 671 O O . ARG A 1 85 ? 21.140 -5.464 -17.434 1.00 90.44 85 ARG A O 1
ATOM 678 N N . GLU A 1 86 ? 21.855 -7.586 -17.368 1.00 90.88 86 GLU A N 1
ATOM 679 C CA . GLU A 1 86 ? 23.284 -7.239 -17.485 1.00 90.88 86 GLU A CA 1
ATOM 680 C C . GLU A 1 86 ? 23.736 -6.225 -16.409 1.00 90.88 86 GLU A C 1
ATOM 682 O O . GLU A 1 86 ? 24.517 -5.312 -16.668 1.00 90.88 86 GLU A O 1
ATOM 687 N N . GLY A 1 87 ? 23.207 -6.368 -15.189 1.00 92.25 87 GLY A N 1
ATOM 688 C CA . GLY A 1 87 ? 23.511 -5.506 -14.042 1.00 92.25 87 GLY A CA 1
ATOM 689 C C . GLY A 1 87 ? 22.608 -4.278 -13.907 1.00 92.25 87 GLY A C 1
ATOM 690 O O . GLY A 1 87 ? 22.716 -3.546 -12.923 1.00 92.25 87 GLY A O 1
ATOM 691 N N . VAL A 1 88 ? 21.679 -4.046 -14.841 1.00 94.44 88 VAL A N 1
ATOM 692 C CA . VAL A 1 88 ? 20.687 -2.972 -14.703 1.00 94.44 88 VAL A CA 1
ATOM 693 C C . VAL A 1 88 ? 19.616 -3.403 -13.693 1.00 94.44 88 VAL A C 1
ATOM 695 O O . VAL A 1 88 ? 18.668 -4.124 -14.014 1.00 94.44 88 VAL A O 1
ATOM 698 N N . TRP A 1 89 ? 19.768 -2.951 -12.447 1.00 95.06 89 TRP A N 1
ATOM 699 C CA . TRP A 1 89 ? 18.858 -3.291 -11.348 1.00 95.06 89 TRP A CA 1
ATOM 700 C C . TRP A 1 89 ? 17.461 -2.681 -11.508 1.00 95.06 89 TRP A C 1
ATOM 702 O O . TRP A 1 89 ? 16.496 -3.213 -10.964 1.00 95.06 89 TRP A O 1
ATOM 712 N N . TRP A 1 90 ? 17.333 -1.609 -12.292 1.00 93.31 90 TRP A N 1
ATOM 713 C CA . TRP A 1 90 ? 16.062 -0.995 -12.675 1.00 93.31 90 TRP A CA 1
ATOM 714 C C . TRP A 1 90 ? 15.541 -1.565 -14.010 1.00 93.31 90 TRP A C 1
ATOM 716 O O . TRP A 1 90 ? 16.300 -1.853 -14.934 1.00 93.31 90 TRP A O 1
ATOM 726 N N . GLY A 1 91 ? 14.225 -1.724 -14.151 1.00 86.88 91 GLY A N 1
ATOM 727 C CA . GLY A 1 91 ? 13.588 -2.225 -15.376 1.00 86.88 91 GLY A CA 1
ATOM 728 C C . GLY A 1 91 ? 13.123 -3.681 -15.372 1.00 86.88 91 GLY A C 1
ATOM 729 O O . GLY A 1 91 ? 13.256 -4.349 -16.397 1.00 86.88 91 GLY A O 1
ATOM 730 N N . GLY A 1 92 ? 12.544 -4.154 -14.269 1.00 85.62 92 GLY A N 1
ATOM 731 C CA . GLY A 1 92 ? 11.794 -5.418 -14.189 1.00 85.62 92 GLY A CA 1
ATOM 732 C C . GLY A 1 92 ? 10.329 -5.291 -14.639 1.00 85.62 92 GLY A C 1
ATOM 733 O O . GLY A 1 92 ? 9.925 -4.269 -15.196 1.00 85.62 92 GLY A O 1
ATOM 734 N N . GLN A 1 93 ? 9.513 -6.323 -14.381 1.00 86.44 93 GLN A N 1
ATOM 735 C CA . GLN A 1 93 ? 8.076 -6.310 -14.712 1.00 86.44 93 GLN A CA 1
ATOM 736 C C . GLN A 1 93 ? 7.334 -5.168 -14.016 1.00 86.44 93 GLN A C 1
ATOM 738 O O . GLN A 1 93 ? 6.579 -4.437 -14.655 1.00 86.44 93 GLN A O 1
ATOM 743 N N . TYR A 1 94 ? 7.567 -5.024 -12.712 1.00 88.19 94 TYR A N 1
ATOM 744 C CA . TYR A 1 94 ? 6.967 -4.020 -11.846 1.00 88.19 94 TYR A CA 1
ATOM 745 C C . TYR A 1 94 ? 8.055 -3.434 -10.951 1.00 88.19 94 TYR A C 1
ATOM 747 O O . TYR A 1 94 ? 8.711 -4.174 -10.222 1.00 88.19 94 TYR A O 1
ATOM 755 N N . GLY A 1 95 ? 8.253 -2.118 -11.026 1.00 91.25 95 GLY A N 1
ATOM 756 C CA . GLY A 1 95 ? 9.358 -1.447 -10.351 1.00 91.25 95 GLY A CA 1
ATOM 757 C C . GLY A 1 95 ? 9.579 -0.012 -10.824 1.00 91.25 95 GLY A C 1
ATOM 758 O O . GLY A 1 95 ? 8.735 0.564 -11.513 1.00 91.25 95 GLY A O 1
ATOM 759 N N . TRP A 1 96 ? 10.722 0.571 -10.498 1.00 94.25 96 TRP A N 1
ATOM 760 C CA . TRP A 1 96 ? 11.060 1.961 -10.784 1.00 94.25 96 TRP A CA 1
ATOM 761 C C . TRP A 1 96 ? 10.959 2.340 -12.269 1.00 94.25 96 TRP A C 1
ATOM 763 O O . TRP A 1 96 ? 10.566 3.459 -12.574 1.00 94.25 96 TRP A O 1
ATOM 773 N N . ASN A 1 97 ? 11.252 1.459 -13.231 1.00 90.62 97 ASN A N 1
ATOM 774 C CA . ASN A 1 97 ? 11.121 1.829 -14.657 1.00 90.62 97 ASN A CA 1
ATOM 775 C C . ASN A 1 97 ? 9.726 1.535 -15.266 1.00 90.62 97 ASN A C 1
ATOM 777 O O . ASN A 1 97 ? 9.416 1.959 -16.384 1.00 90.62 97 ASN A O 1
ATOM 781 N N . HIS A 1 98 ? 8.847 0.841 -14.540 1.00 89.06 98 HIS A N 1
ATOM 782 C CA . HIS A 1 98 ? 7.526 0.409 -15.014 1.00 89.06 98 HIS A CA 1
ATOM 783 C C . HIS A 1 98 ? 6.561 1.585 -15.251 1.00 89.06 98 HIS A C 1
ATOM 785 O O . HIS A 1 98 ? 6.669 2.613 -14.593 1.00 89.06 98 HIS A O 1
ATOM 791 N N . TYR A 1 99 ? 5.565 1.457 -16.141 1.00 85.31 99 TYR A N 1
ATOM 792 C CA . TYR A 1 99 ? 4.652 2.558 -16.519 1.00 85.31 99 TYR A CA 1
ATOM 793 C C . TYR A 1 99 ? 3.840 3.169 -15.352 1.00 85.31 99 TYR A C 1
ATOM 795 O O . TYR A 1 99 ? 3.328 4.284 -15.474 1.00 85.31 99 TYR A O 1
ATOM 803 N N . GLN A 1 100 ? 3.748 2.455 -14.224 1.00 87.44 100 GLN A N 1
ATOM 804 C CA . GLN A 1 100 ? 3.158 2.905 -12.950 1.00 87.44 100 GLN A CA 1
ATOM 805 C C . GLN A 1 100 ? 4.203 3.169 -11.853 1.00 87.44 100 GLN A C 1
ATOM 807 O O . GLN A 1 100 ? 3.845 3.224 -10.682 1.00 87.44 100 GLN A O 1
ATOM 812 N N . GLY A 1 101 ? 5.483 3.264 -12.210 1.00 89.81 101 GLY A N 1
ATOM 813 C CA . GLY A 1 101 ? 6.611 3.419 -11.293 1.00 89.81 101 GLY A CA 1
ATOM 814 C C . GLY A 1 101 ? 6.611 2.402 -10.150 1.00 89.81 101 GLY A C 1
ATOM 815 O O . GLY A 1 101 ? 6.129 1.273 -10.293 1.00 89.81 101 GLY A O 1
ATOM 816 N N . TYR A 1 102 ? 7.095 2.852 -8.993 1.00 90.94 102 TYR A N 1
ATOM 817 C CA . TYR A 1 102 ? 7.202 2.073 -7.754 1.00 90.94 102 TYR A CA 1
ATOM 818 C C . TYR A 1 102 ? 5.873 1.507 -7.209 1.00 90.94 102 TYR A C 1
ATOM 820 O O . TYR A 1 102 ? 5.888 0.644 -6.335 1.00 90.94 102 TYR A O 1
ATOM 828 N N . ASN A 1 103 ? 4.714 1.965 -7.697 1.00 88.38 103 ASN A N 1
ATOM 829 C CA . ASN A 1 103 ? 3.401 1.687 -7.100 1.00 88.38 103 ASN A CA 1
ATOM 830 C C . ASN A 1 103 ? 3.183 0.193 -6.786 1.00 88.38 103 ASN A C 1
ATOM 832 O O . ASN A 1 103 ? 2.881 -0.178 -5.655 1.00 88.38 103 ASN A O 1
ATOM 836 N N . ILE A 1 104 ? 3.376 -0.680 -7.775 1.00 88.88 104 ILE A N 1
ATOM 837 C CA . ILE A 1 104 ? 3.112 -2.114 -7.599 1.00 88.88 104 ILE A CA 1
ATOM 838 C C . ILE A 1 104 ? 4.190 -2.780 -6.735 1.00 88.88 104 ILE A C 1
ATOM 840 O O . ILE A 1 104 ? 3.871 -3.623 -5.900 1.00 88.88 104 ILE A O 1
ATOM 844 N N . MET A 1 105 ? 5.457 -2.385 -6.896 1.00 92.88 105 MET A N 1
ATOM 845 C CA . MET A 1 105 ? 6.572 -3.010 -6.178 1.00 92.88 105 MET A CA 1
ATOM 846 C C . MET A 1 105 ? 6.450 -2.787 -4.659 1.00 92.88 105 MET A C 1
ATOM 848 O O . MET A 1 105 ? 6.675 -3.707 -3.877 1.00 92.88 105 MET A O 1
ATOM 852 N N . PHE A 1 106 ? 6.004 -1.597 -4.239 1.00 94.56 106 PHE A N 1
ATOM 853 C CA . PHE A 1 106 ? 5.844 -1.249 -2.824 1.00 94.56 106 PHE A CA 1
ATOM 854 C C . PHE A 1 106 ? 4.716 -2.033 -2.145 1.00 94.56 106 PHE A C 1
ATOM 856 O O . PHE A 1 106 ? 4.817 -2.300 -0.951 1.00 94.56 106 PHE A O 1
ATOM 863 N N . HIS A 1 107 ? 3.686 -2.478 -2.876 1.00 93.75 107 HIS A N 1
ATOM 864 C CA . HIS A 1 107 ? 2.675 -3.365 -2.292 1.00 93.75 107 HIS A CA 1
ATOM 865 C C . HIS A 1 107 ? 3.280 -4.703 -1.880 1.00 93.75 107 HIS A C 1
ATOM 867 O O . HIS A 1 107 ? 3.006 -5.170 -0.781 1.00 93.75 107 HIS A O 1
ATOM 873 N N . GLY A 1 108 ? 4.118 -5.303 -2.733 1.00 95.50 108 GLY A N 1
ATOM 874 C CA . GLY A 1 108 ? 4.810 -6.547 -2.403 1.00 95.50 108 GLY A CA 1
ATOM 875 C C . GLY A 1 108 ? 5.673 -6.392 -1.150 1.00 95.50 108 GLY A C 1
ATOM 876 O O . GLY A 1 108 ? 5.548 -7.189 -0.222 1.00 95.50 108 GLY A O 1
ATOM 877 N N . ILE A 1 109 ? 6.467 -5.318 -1.087 1.00 97.50 109 ILE A N 1
ATOM 878 C CA . ILE A 1 109 ? 7.300 -4.988 0.081 1.00 97.50 109 ILE A CA 1
ATOM 879 C C . ILE A 1 109 ? 6.440 -4.830 1.339 1.00 97.50 109 ILE A C 1
ATOM 881 O O . ILE A 1 109 ? 6.712 -5.484 2.342 1.00 97.50 109 ILE A O 1
ATOM 885 N N . ASN A 1 110 ? 5.384 -4.012 1.282 1.00 97.31 110 ASN A N 1
ATOM 886 C CA . ASN A 1 110 ? 4.495 -3.762 2.416 1.00 97.31 110 ASN A CA 1
ATOM 887 C C . ASN A 1 110 ? 3.858 -5.065 2.937 1.00 97.31 110 ASN A C 1
ATOM 889 O O . ASN A 1 110 ? 3.928 -5.369 4.125 1.00 97.31 110 ASN A O 1
ATOM 893 N N . ILE A 1 111 ? 3.333 -5.897 2.031 1.00 97.81 111 ILE A N 1
ATOM 894 C CA . ILE A 1 111 ? 2.735 -7.190 2.380 1.00 97.81 111 ILE A CA 1
ATOM 895 C C . ILE A 1 111 ? 3.747 -8.094 3.095 1.00 97.81 111 ILE A C 1
ATOM 897 O O . ILE A 1 111 ? 3.419 -8.679 4.129 1.00 97.81 111 ILE A O 1
ATOM 901 N N . ALA A 1 112 ? 4.969 -8.202 2.571 1.00 98.25 112 ALA A N 1
ATOM 902 C CA . ALA A 1 112 ? 5.987 -9.069 3.149 1.00 98.25 112 ALA A CA 1
ATOM 903 C C . ALA A 1 112 ? 6.433 -8.622 4.539 1.00 98.25 112 ALA A C 1
ATOM 905 O O . ALA A 1 112 ? 6.489 -9.455 5.444 1.00 98.25 112 ALA A O 1
ATOM 906 N N . VAL A 1 113 ? 6.684 -7.325 4.746 1.00 98.31 113 VAL A N 1
ATOM 907 C CA . VAL A 1 113 ? 7.118 -6.835 6.063 1.00 98.31 113 VAL A CA 1
ATOM 908 C C . VAL A 1 113 ? 6.018 -6.977 7.114 1.00 98.31 113 VAL A C 1
ATOM 910 O O . VAL A 1 113 ? 6.306 -7.358 8.247 1.00 98.31 113 VAL A O 1
ATOM 913 N N . GLU A 1 114 ? 4.751 -6.753 6.748 1.00 98.19 114 GLU A N 1
ATOM 914 C CA . GLU A 1 114 ? 3.615 -6.946 7.652 1.00 98.19 114 GLU A CA 1
ATOM 915 C C . GLU A 1 114 ? 3.397 -8.426 7.995 1.00 98.19 114 GLU A C 1
ATOM 917 O O . GLU A 1 114 ? 3.082 -8.757 9.142 1.00 98.19 114 GLU A O 1
ATOM 922 N N . CYS A 1 115 ? 3.583 -9.325 7.022 1.00 98.44 115 CYS A N 1
ATOM 923 C CA . CYS A 1 115 ? 3.519 -10.769 7.240 1.00 98.44 115 CYS A CA 1
ATOM 924 C C . CYS A 1 115 ? 4.660 -11.255 8.139 1.00 98.44 115 CYS A C 1
ATOM 926 O O . CYS A 1 115 ? 4.410 -11.971 9.110 1.00 98.44 115 CYS A O 1
ATOM 928 N N . ALA A 1 116 ? 5.896 -10.839 7.861 1.00 98.69 116 ALA A N 1
ATOM 929 C CA . ALA A 1 116 ? 7.054 -11.187 8.674 1.00 98.69 116 ALA A CA 1
ATOM 930 C C . ALA A 1 116 ? 6.877 -10.688 10.115 1.00 98.69 116 ALA A C 1
ATOM 932 O O . ALA A 1 116 ? 6.965 -11.487 11.049 1.00 98.69 116 ALA A O 1
ATOM 933 N N . GLN A 1 117 ? 6.493 -9.418 10.298 1.00 98.25 117 GLN A N 1
ATOM 934 C CA . GLN A 1 117 ? 6.194 -8.849 11.614 1.00 98.25 117 GLN A CA 1
ATOM 935 C C . GLN A 1 117 ? 5.063 -9.608 12.327 1.00 98.25 117 GLN A C 1
ATOM 937 O O . GLN A 1 117 ? 5.166 -9.873 13.521 1.00 98.25 117 GLN A O 1
ATOM 942 N N . LEU A 1 118 ? 3.981 -9.989 11.635 1.00 97.31 118 LEU A N 1
ATOM 943 C CA . LEU A 1 118 ? 2.897 -10.781 12.235 1.00 97.31 118 LEU A CA 1
ATOM 944 C C . LEU A 1 118 ? 3.395 -12.131 12.767 1.00 97.31 118 LEU A C 1
ATOM 946 O O . LEU A 1 118 ? 2.970 -12.573 13.832 1.00 97.31 118 LEU A O 1
ATOM 950 N N . LEU A 1 119 ? 4.268 -12.796 12.012 1.00 98.25 119 LEU A N 1
ATOM 951 C CA . LEU A 1 119 ? 4.757 -14.136 12.326 1.00 98.25 119 LEU A CA 1
ATOM 952 C C . LEU A 1 119 ? 5.812 -14.148 13.437 1.00 98.25 119 LEU A C 1
ATOM 954 O O . LEU A 1 119 ? 5.969 -15.171 14.115 1.00 98.25 119 LEU A O 1
ATOM 958 N N . THR A 1 120 ? 6.564 -13.061 13.605 1.00 98.19 120 THR A N 1
ATOM 959 C CA . THR A 1 120 ? 7.709 -12.981 14.530 1.00 98.19 120 THR A CA 1
ATOM 960 C C . THR A 1 120 ? 7.467 -12.059 15.720 1.00 98.19 120 THR A C 1
ATOM 962 O O . THR A 1 120 ? 8.055 -12.276 16.775 1.00 98.19 120 THR A O 1
ATOM 965 N N . GLY A 1 121 ? 6.606 -11.052 15.568 1.00 96.81 121 GLY A N 1
ATOM 966 C CA . GLY A 1 121 ? 6.507 -9.909 16.474 1.00 96.81 121 GLY A CA 1
ATOM 967 C C . GLY A 1 121 ? 7.657 -8.905 16.326 1.00 96.81 121 GLY A C 1
ATOM 968 O O . GLY A 1 121 ? 7.701 -7.931 17.075 1.00 96.81 121 GLY A O 1
ATOM 969 N N . ASP A 1 122 ? 8.585 -9.122 15.389 1.00 98.06 122 ASP A N 1
ATOM 970 C CA . ASP A 1 122 ? 9.758 -8.274 15.204 1.00 98.06 122 ASP A CA 1
ATOM 971 C C . ASP A 1 122 ? 9.445 -7.098 14.272 1.00 98.06 122 ASP A C 1
ATOM 973 O O . ASP A 1 122 ? 9.246 -7.254 13.066 1.00 98.06 122 ASP A O 1
ATOM 977 N N . SER A 1 123 ? 9.417 -5.891 14.834 1.00 97.00 123 SER A N 1
ATOM 978 C CA . SER A 1 123 ? 9.218 -4.663 14.061 1.00 97.00 123 SER A CA 1
ATOM 979 C C . SER A 1 123 ? 10.440 -4.252 13.231 1.00 97.00 123 SER A C 1
ATOM 981 O O . SER A 1 123 ? 10.320 -3.299 12.468 1.00 97.00 123 SER A O 1
ATOM 983 N N . GLY A 1 124 ? 11.585 -4.937 13.341 1.00 98.12 124 GLY A N 1
ATOM 984 C CA . GLY A 1 124 ? 12.761 -4.712 12.496 1.00 98.12 124 GLY A CA 1
ATOM 985 C C . GLY A 1 124 ? 12.498 -4.971 11.009 1.00 98.12 124 GLY A C 1
ATOM 986 O O . GLY A 1 124 ? 13.040 -4.268 10.162 1.00 98.12 124 GLY A O 1
ATOM 987 N N . TYR A 1 125 ? 11.576 -5.877 10.659 1.00 98.69 125 TYR A N 1
ATOM 988 C CA . TYR A 1 125 ? 11.174 -6.075 9.257 1.00 98.69 125 TYR A CA 1
ATOM 989 C C . TYR A 1 125 ? 10.556 -4.815 8.635 1.00 98.69 125 TYR A C 1
ATOM 991 O O . TYR A 1 125 ? 10.703 -4.582 7.436 1.00 98.69 125 TYR A O 1
ATOM 999 N N . LEU A 1 126 ? 9.905 -3.964 9.438 1.00 98.62 126 LEU A N 1
ATOM 1000 C CA . LEU A 1 126 ? 9.326 -2.708 8.953 1.00 98.62 126 LEU A CA 1
ATOM 1001 C C . LEU A 1 126 ? 10.397 -1.716 8.471 1.00 98.62 126 LEU A C 1
ATOM 1003 O O . LEU A 1 126 ? 10.087 -0.822 7.683 1.00 98.62 126 LEU A O 1
ATOM 1007 N N . ASP A 1 127 ? 11.655 -1.885 8.895 1.00 98.44 127 ASP A N 1
ATOM 1008 C CA . ASP A 1 127 ? 12.781 -1.059 8.454 1.00 98.44 127 ASP A CA 1
ATOM 1009 C C . ASP A 1 127 ? 12.994 -1.169 6.941 1.00 98.44 127 ASP A C 1
ATOM 1011 O O . ASP A 1 127 ? 13.387 -0.188 6.306 1.00 98.44 127 ASP A O 1
ATOM 1015 N N . PHE A 1 128 ? 12.647 -2.312 6.336 1.00 98.62 128 PHE A N 1
ATOM 1016 C CA . PHE A 1 128 ? 12.707 -2.469 4.889 1.00 98.62 128 PHE A CA 1
ATOM 1017 C C . PHE A 1 128 ? 11.751 -1.495 4.190 1.00 98.62 128 PHE A C 1
ATOM 1019 O O . PHE A 1 128 ? 12.205 -0.672 3.398 1.00 98.62 128 PHE A O 1
ATOM 1026 N N . LEU A 1 129 ? 10.462 -1.484 4.543 1.00 98.25 129 LEU A N 1
ATOM 1027 C CA . LEU A 1 129 ? 9.500 -0.538 3.966 1.00 98.25 129 LEU A CA 1
ATOM 1028 C C . LEU A 1 129 ? 9.872 0.919 4.279 1.00 98.25 129 LEU A C 1
ATOM 1030 O O . LEU A 1 129 ? 9.860 1.769 3.386 1.00 98.25 129 LEU A O 1
ATOM 1034 N N . ARG A 1 130 ? 10.266 1.201 5.528 1.00 98.38 130 ARG A N 1
ATOM 1035 C CA . ARG A 1 130 ? 10.695 2.540 5.957 1.00 98.38 130 ARG A CA 1
ATOM 1036 C C . ARG A 1 130 ? 11.869 3.054 5.131 1.00 98.38 130 ARG A C 1
ATOM 1038 O O . ARG A 1 130 ? 11.865 4.218 4.741 1.00 98.38 130 ARG A O 1
ATOM 1045 N N . SER A 1 131 ? 12.860 2.206 4.849 1.00 97.88 131 SER A N 1
ATOM 1046 C CA . SER A 1 131 ? 14.027 2.589 4.047 1.00 97.88 131 SER A CA 1
ATOM 1047 C C . SER A 1 131 ? 13.632 3.004 2.629 1.00 97.88 131 SER A C 1
ATOM 1049 O O . SER A 1 131 ? 14.151 3.993 2.123 1.00 97.88 131 SER A O 1
ATOM 1051 N N . GLN A 1 132 ? 12.652 2.331 2.018 1.00 97.75 132 GLN A N 1
ATOM 1052 C CA . GLN A 1 132 ? 12.210 2.655 0.660 1.00 97.75 132 GLN A CA 1
ATOM 1053 C C . GLN A 1 132 ? 11.375 3.941 0.609 1.00 97.75 132 GLN A C 1
ATOM 1055 O O . GLN A 1 132 ? 11.528 4.730 -0.322 1.00 97.75 132 GLN A O 1
ATOM 1060 N N . ILE A 1 133 ? 10.566 4.214 1.640 1.00 97.88 133 ILE A N 1
ATOM 1061 C CA . ILE A 1 133 ? 9.903 5.520 1.801 1.00 97.88 133 ILE A CA 1
ATOM 1062 C C . ILE A 1 133 ? 10.950 6.632 1.958 1.00 97.88 133 ILE A C 1
ATOM 1064 O O . ILE A 1 133 ? 10.844 7.676 1.314 1.00 97.88 133 ILE A O 1
ATOM 1068 N N . LYS A 1 134 ? 11.996 6.406 2.766 1.00 97.94 134 LYS A N 1
ATOM 1069 C CA . LYS A 1 134 ? 13.096 7.369 2.937 1.00 97.94 134 LYS A CA 1
ATOM 1070 C C . LYS A 1 134 ? 13.844 7.622 1.630 1.00 97.94 134 LYS A C 1
ATOM 1072 O O . LYS A 1 134 ? 14.045 8.780 1.300 1.00 97.94 134 LYS A O 1
ATOM 1077 N N . VAL A 1 135 ? 14.123 6.597 0.818 1.00 97.12 135 VAL A N 1
ATOM 1078 C CA . VAL A 1 135 ? 14.706 6.773 -0.529 1.00 97.12 135 VAL A CA 1
ATOM 1079 C C . VAL A 1 135 ? 13.891 7.761 -1.373 1.00 97.12 135 VAL A C 1
ATOM 1081 O O . VAL A 1 135 ? 14.471 8.621 -2.036 1.00 97.12 135 VAL A O 1
ATOM 1084 N N . GLN A 1 136 ? 12.557 7.690 -1.339 1.00 96.56 136 GLN A N 1
ATOM 1085 C CA . GLN A 1 136 ? 11.707 8.635 -2.071 1.00 96.56 136 GLN A CA 1
ATOM 1086 C C . GLN A 1 136 ? 11.790 10.058 -1.508 1.00 96.56 136 GLN A C 1
ATOM 1088 O O . GLN A 1 136 ? 11.876 11.014 -2.278 1.00 96.56 136 GLN A O 1
ATOM 1093 N N . LEU A 1 137 ? 11.775 10.204 -0.182 1.00 97.56 137 LEU A N 1
ATOM 1094 C CA . LEU A 1 137 ? 11.827 11.506 0.488 1.00 97.56 137 LEU A CA 1
ATOM 1095 C C . LEU A 1 137 ? 13.194 12.184 0.358 1.00 97.56 137 LEU A C 1
ATOM 1097 O O . LEU A 1 137 ? 13.246 13.376 0.066 1.00 97.56 137 LEU A O 1
ATOM 1101 N N . ASP A 1 138 ? 14.280 11.428 0.505 1.00 97.62 138 ASP A N 1
ATOM 1102 C CA . ASP A 1 138 ? 15.662 11.912 0.404 1.00 97.62 138 ASP A CA 1
ATOM 1103 C C . ASP A 1 138 ? 15.985 12.413 -1.006 1.00 97.62 138 ASP A C 1
ATOM 1105 O O . ASP A 1 138 ? 16.791 13.325 -1.186 1.00 97.62 138 ASP A O 1
ATOM 1109 N N . ASN A 1 139 ? 15.322 11.846 -2.016 1.00 97.62 139 ASN A N 1
ATOM 1110 C CA . ASN A 1 139 ? 15.416 12.311 -3.394 1.00 97.62 139 ASN A CA 1
ATOM 1111 C C . ASN A 1 139 ? 14.297 13.292 -3.765 1.00 97.62 139 ASN A C 1
ATOM 1113 O O . ASN A 1 139 ? 14.267 13.751 -4.901 1.00 97.62 139 ASN A O 1
ATOM 1117 N N . GLY A 1 140 ? 13.387 13.622 -2.847 1.00 97.69 140 GLY A N 1
ATOM 1118 C CA . GLY A 1 140 ? 12.264 14.522 -3.081 1.00 97.69 140 GLY A CA 1
ATOM 1119 C C . GLY A 1 140 ? 12.689 15.967 -3.351 1.00 97.69 140 GLY A C 1
ATOM 1120 O O . GLY A 1 140 ? 13.760 16.425 -2.953 1.00 97.69 140 GLY A O 1
ATOM 1121 N N . LYS A 1 141 ? 11.818 16.719 -4.027 1.00 97.81 141 LYS A N 1
ATOM 1122 C CA . LYS A 1 141 ? 12.016 18.141 -4.333 1.00 97.81 141 LYS A CA 1
ATOM 1123 C C . LYS A 1 141 ? 10.808 18.936 -3.872 1.00 97.81 141 LYS A C 1
ATOM 1125 O O . LYS A 1 141 ? 9.671 18.531 -4.101 1.00 97.81 141 LYS A O 1
ATOM 1130 N N . LYS A 1 142 ? 11.060 20.092 -3.260 1.00 97.62 142 LYS A N 1
ATOM 1131 C CA . LYS A 1 142 ? 10.021 21.093 -3.012 1.00 97.62 142 LYS A CA 1
ATOM 1132 C C . LYS A 1 142 ? 9.923 22.024 -4.213 1.00 97.62 142 LYS A C 1
ATOM 1134 O O . LYS A 1 142 ? 10.945 22.525 -4.684 1.00 97.62 142 LYS A O 1
ATOM 1139 N N . ARG A 1 143 ? 8.705 22.243 -4.702 1.00 96.00 143 ARG A N 1
ATOM 1140 C CA . ARG A 1 143 ? 8.400 23.311 -5.660 1.00 96.00 143 ARG A CA 1
ATOM 1141 C C . ARG A 1 143 ? 8.503 24.680 -4.978 1.00 96.00 143 ARG A C 1
ATOM 1143 O O . ARG A 1 143 ? 8.607 24.769 -3.755 1.00 96.00 143 ARG A O 1
ATOM 1150 N N . GLU A 1 144 ? 8.447 25.749 -5.771 1.00 96.12 144 GLU A N 1
ATOM 1151 C CA . GLU A 1 144 ? 8.529 27.132 -5.274 1.00 96.12 144 GLU A CA 1
ATOM 1152 C C . GLU A 1 144 ? 7.417 27.491 -4.277 1.00 96.12 144 GLU A C 1
ATOM 1154 O O . GLU A 1 144 ? 7.647 28.266 -3.354 1.00 96.12 144 GLU A O 1
ATOM 1159 N N . ASP A 1 145 ? 6.235 26.894 -4.418 1.00 96.12 145 ASP A N 1
ATOM 1160 C CA . ASP A 1 145 ? 5.097 27.088 -3.516 1.00 96.12 145 ASP A CA 1
ATOM 1161 C C . ASP A 1 145 ? 5.117 26.181 -2.277 1.00 96.12 145 ASP A C 1
ATOM 1163 O O . ASP A 1 145 ? 4.197 26.208 -1.465 1.00 96.12 145 ASP A O 1
ATOM 1167 N N . GLY A 1 146 ? 6.182 25.396 -2.104 1.00 96.69 146 GLY A N 1
ATOM 1168 C CA . GLY A 1 146 ? 6.381 24.522 -0.953 1.00 96.69 146 GLY A CA 1
ATOM 1169 C C . GLY A 1 146 ? 5.898 23.086 -1.146 1.00 96.69 146 GLY A C 1
ATOM 1170 O O . GLY A 1 146 ? 6.249 22.252 -0.309 1.00 96.69 146 GLY A O 1
ATOM 1171 N N . GLN A 1 147 ? 5.192 22.769 -2.241 1.00 98.06 147 GLN A N 1
ATOM 1172 C CA . GLN A 1 147 ? 4.712 21.411 -2.512 1.00 98.06 147 GLN A CA 1
ATOM 1173 C C . GLN A 1 147 ? 5.879 20.427 -2.637 1.00 98.06 147 GLN A C 1
ATOM 1175 O O . GLN A 1 147 ? 6.736 20.557 -3.515 1.00 98.06 147 GLN A O 1
ATOM 1180 N N . LEU A 1 148 ? 5.895 19.417 -1.773 1.00 98.25 148 LEU A N 1
ATOM 1181 C CA . LEU A 1 148 ? 6.839 18.312 -1.797 1.00 98.25 148 LEU A CA 1
ATOM 1182 C C . LEU A 1 148 ? 6.381 17.271 -2.820 1.00 98.25 148 LEU A C 1
ATOM 1184 O O . LEU A 1 148 ? 5.284 16.719 -2.725 1.00 98.25 148 LEU A O 1
ATOM 1188 N N . LEU A 1 149 ? 7.257 16.982 -3.777 1.00 98.00 149 LEU A N 1
ATOM 1189 C CA . LEU A 1 149 ? 7.105 15.906 -4.747 1.00 98.00 149 LEU A CA 1
ATOM 1190 C C . LEU A 1 149 ? 8.227 14.890 -4.552 1.00 98.00 149 LEU A C 1
ATOM 1192 O O . LEU A 1 149 ? 9.371 15.264 -4.282 1.00 98.00 149 LEU A O 1
ATOM 1196 N N . VAL A 1 150 ? 7.914 13.611 -4.735 1.00 97.38 150 VAL A N 1
ATOM 1197 C CA . VAL A 1 150 ? 8.904 12.530 -4.736 1.00 97.38 150 VAL A CA 1
ATOM 1198 C C . VAL A 1 150 ? 9.094 11.980 -6.149 1.00 97.38 150 VAL A C 1
ATOM 1200 O O . VAL A 1 150 ? 8.138 11.965 -6.934 1.00 97.38 150 VAL A O 1
ATOM 1203 N N . PRO A 1 151 ? 10.301 11.505 -6.501 1.00 96.06 151 PRO A N 1
ATOM 1204 C CA . PRO A 1 151 ? 10.480 10.772 -7.735 1.00 96.06 151 PRO A CA 1
ATOM 1205 C C . PRO A 1 151 ? 9.785 9.416 -7.619 1.00 96.06 151 PRO A C 1
ATOM 1207 O O . PRO A 1 151 ? 9.763 8.764 -6.572 1.00 96.06 151 PRO A O 1
ATOM 1210 N N . VAL A 1 152 ? 9.209 8.982 -8.731 1.00 94.88 152 VAL A N 1
ATOM 1211 C CA . VAL A 1 152 ? 8.398 7.759 -8.789 1.00 94.88 152 VAL A CA 1
ATOM 1212 C C . VAL A 1 152 ? 8.994 6.698 -9.706 1.00 94.88 152 VAL A C 1
ATOM 1214 O O . VAL A 1 152 ? 8.531 5.553 -9.729 1.00 94.88 152 VAL A O 1
ATOM 1217 N N . ARG A 1 153 ? 10.013 7.092 -10.474 1.00 95.00 153 ARG A N 1
ATOM 1218 C CA . ARG A 1 153 ? 10.654 6.293 -11.508 1.00 95.00 153 ARG A CA 1
ATOM 1219 C C . ARG A 1 153 ? 12.168 6.500 -11.516 1.00 95.00 153 ARG A C 1
ATOM 1221 O O . ARG A 1 153 ? 12.653 7.571 -11.157 1.00 95.00 153 ARG A O 1
ATOM 1228 N N . HIS A 1 154 ? 12.895 5.481 -11.969 1.00 95.44 154 HIS A N 1
ATOM 1229 C CA . HIS A 1 154 ? 14.352 5.496 -12.135 1.00 95.44 154 HIS A CA 1
ATOM 1230 C C . HIS A 1 154 ? 14.736 4.920 -13.504 1.00 95.44 154 HIS A C 1
ATOM 1232 O O . HIS A 1 154 ? 14.146 3.943 -13.983 1.00 95.44 154 HIS A O 1
ATOM 1238 N N . GLY A 1 155 ? 15.725 5.526 -14.152 1.00 93.75 155 GLY A N 1
ATOM 1239 C CA . GLY A 1 155 ? 16.184 5.180 -15.490 1.00 93.75 155 GLY A CA 1
ATOM 1240 C C . GLY A 1 155 ? 17.698 5.326 -15.656 1.00 93.75 155 GLY A C 1
ATOM 1241 O O . GLY A 1 155 ? 18.413 5.510 -14.676 1.00 93.75 155 GLY A O 1
ATOM 1242 N N . PRO A 1 156 ? 18.199 5.222 -16.901 1.00 93.31 156 PRO A N 1
ATOM 1243 C CA . PRO A 1 156 ? 19.627 5.362 -17.204 1.00 93.31 156 PRO A CA 1
ATOM 1244 C C . PRO A 1 156 ? 20.244 6.677 -16.708 1.00 93.31 156 PRO A C 1
ATOM 1246 O O . PRO A 1 156 ? 21.394 6.684 -16.290 1.00 93.31 156 PRO A O 1
ATOM 1249 N N . GLU A 1 157 ? 19.457 7.756 -16.697 1.00 94.50 157 GLU A N 1
ATOM 1250 C CA . GLU A 1 157 ? 19.868 9.094 -16.245 1.00 94.50 157 GLU A CA 1
ATOM 1251 C C . GLU A 1 157 ? 19.579 9.345 -14.748 1.00 94.50 157 GLU A C 1
ATOM 1253 O O . GLU A 1 157 ? 19.615 10.482 -14.280 1.00 94.50 157 GLU A O 1
ATOM 1258 N N . GLY A 1 158 ? 19.257 8.295 -13.982 1.00 95.44 158 GLY A N 1
ATOM 1259 C CA . GLY A 1 158 ? 18.892 8.388 -12.567 1.00 95.44 158 GLY A CA 1
ATOM 1260 C C . GLY A 1 158 ? 17.389 8.575 -12.334 1.00 95.44 158 GLY A C 1
ATOM 1261 O O . GLY A 1 158 ? 16.558 8.007 -13.049 1.00 95.44 158 GLY A O 1
ATOM 1262 N N . TRP A 1 159 ? 17.029 9.349 -11.306 1.00 96.81 159 TRP A N 1
ATOM 1263 C CA . TRP A 1 159 ? 15.636 9.649 -10.959 1.00 96.81 159 TRP A CA 1
ATOM 1264 C C . TRP A 1 159 ? 14.935 10.458 -12.050 1.00 96.81 159 TRP A C 1
ATOM 1266 O O . TRP A 1 159 ? 15.393 11.533 -12.439 1.00 96.81 159 TRP A O 1
ATOM 1276 N N . ASP A 1 160 ? 13.790 9.959 -12.502 1.00 94.19 160 ASP A N 1
ATOM 1277 C CA . ASP A 1 160 ? 12.996 10.572 -13.562 1.00 94.19 160 ASP A CA 1
ATOM 1278 C C . ASP A 1 160 ? 12.095 11.676 -12.988 1.00 94.19 160 ASP A C 1
ATOM 1280 O O . ASP A 1 160 ? 11.229 11.423 -12.145 1.00 94.19 160 ASP A O 1
ATOM 1284 N N . TRP A 1 161 ? 12.337 12.908 -13.444 1.00 95.00 161 TRP A N 1
ATOM 1285 C CA . TRP A 1 161 ? 11.584 14.111 -13.075 1.00 95.00 161 TRP A CA 1
ATOM 1286 C C . TRP A 1 161 ? 10.713 14.651 -14.214 1.00 95.00 161 TRP A C 1
ATOM 1288 O O . TRP A 1 161 ? 10.197 15.765 -14.116 1.00 95.00 161 TRP A O 1
ATOM 1298 N N . ALA A 1 162 ? 10.579 13.902 -15.310 1.00 91.50 162 ALA A N 1
ATOM 1299 C CA . ALA A 1 162 ? 9.776 14.320 -16.444 1.00 91.50 162 ALA A CA 1
ATOM 1300 C C . ALA A 1 162 ? 8.278 14.153 -16.158 1.00 91.50 162 ALA A C 1
ATOM 1302 O O . ALA A 1 162 ? 7.855 13.250 -15.431 1.00 91.50 162 ALA A O 1
ATOM 1303 N N . GLN A 1 163 ? 7.472 15.004 -16.793 1.00 90.62 163 GLN A N 1
ATOM 1304 C CA . GLN A 1 163 ? 6.030 14.796 -16.848 1.00 90.62 163 GLN A CA 1
ATOM 1305 C C . GLN A 1 163 ? 5.706 13.506 -17.596 1.00 90.62 163 GLN A C 1
ATOM 1307 O O . GLN A 1 163 ? 6.420 13.090 -18.517 1.00 90.62 163 GLN A O 1
ATOM 1312 N N . ALA A 1 164 ? 4.617 12.867 -17.190 1.00 89.31 164 ALA A N 1
ATOM 1313 C CA . ALA A 1 164 ? 4.128 11.678 -17.851 1.00 89.31 164 ALA A CA 1
ATOM 1314 C C . ALA A 1 164 ? 3.614 12.045 -19.252 1.00 89.31 164 ALA A C 1
ATOM 1316 O O . ALA A 1 164 ? 2.743 12.904 -19.376 1.00 89.31 164 ALA A O 1
ATOM 1317 N N . PRO A 1 165 ? 4.080 11.378 -20.326 1.00 86.19 165 PRO A N 1
ATOM 1318 C CA . PRO A 1 165 ? 3.568 11.627 -21.669 1.00 86.19 165 PRO A CA 1
ATOM 1319 C C . PRO A 1 165 ? 2.099 11.206 -21.807 1.00 86.19 165 PRO A C 1
ATOM 1321 O O . PRO A 1 165 ? 1.435 11.623 -22.752 1.00 86.19 165 PRO A O 1
ATOM 1324 N N . GLY A 1 166 ? 1.593 10.370 -20.890 1.00 85.00 166 GLY A N 1
ATOM 1325 C CA . GLY A 1 166 ? 0.211 9.910 -20.892 1.00 85.00 166 GLY A CA 1
ATOM 1326 C C . GLY A 1 166 ? -0.156 9.131 -22.164 1.00 85.00 166 GLY A C 1
ATOM 1327 O O . GLY A 1 166 ? 0.727 8.548 -22.815 1.00 85.00 166 GLY A O 1
ATOM 1328 N N . PRO A 1 167 ? -1.449 9.098 -22.536 1.00 87.25 167 PRO A N 1
ATOM 1329 C CA . PRO A 1 167 ? -1.903 8.366 -23.700 1.00 87.25 167 PRO A CA 1
ATOM 1330 C C . PRO A 1 167 ? -1.464 9.139 -24.942 1.00 87.25 167 PRO A C 1
ATOM 1332 O O . PRO A 1 167 ? -1.734 10.331 -25.087 1.00 87.25 167 PRO A O 1
ATOM 1335 N N . HIS A 1 168 ? -0.796 8.469 -25.862 1.00 88.00 168 HIS A N 1
ATOM 1336 C CA . HIS A 1 168 ? -0.317 9.103 -27.081 1.00 88.00 168 HIS A CA 1
ATOM 1337 C C . HIS A 1 168 ? -0.356 8.120 -28.241 1.00 88.00 168 HIS A C 1
ATOM 1339 O O . HIS A 1 168 ? -0.464 6.912 -28.052 1.00 88.00 168 HIS A O 1
ATOM 1345 N N . MET A 1 169 ? -0.256 8.639 -29.458 1.00 89.19 169 MET A N 1
ATOM 1346 C CA . MET A 1 169 ? -0.157 7.815 -30.657 1.00 89.19 169 MET A CA 1
ATOM 1347 C C . MET A 1 169 ? 1.308 7.623 -31.034 1.00 89.19 169 MET A C 1
ATOM 1349 O O . MET A 1 169 ? 2.072 8.586 -31.059 1.00 89.19 169 MET A O 1
ATOM 1353 N N . ASN A 1 170 ? 1.692 6.393 -31.365 1.00 84.12 170 ASN A N 1
ATOM 1354 C CA . ASN A 1 170 ? 3.008 6.076 -31.913 1.00 84.12 170 ASN A CA 1
ATOM 1355 C C . ASN A 1 170 ? 2.834 5.191 -33.155 1.00 84.12 170 ASN A C 1
ATOM 1357 O O . ASN A 1 170 ? 2.411 4.043 -33.038 1.00 84.12 170 ASN A O 1
ATOM 1361 N N . ASP A 1 171 ? 3.084 5.756 -34.340 1.00 85.25 171 ASP A N 1
ATOM 1362 C CA . ASP A 1 171 ? 2.818 5.157 -35.660 1.00 85.25 171 ASP A CA 1
ATOM 1363 C C . ASP A 1 171 ? 1.437 4.482 -35.777 1.00 85.25 171 ASP A C 1
ATOM 1365 O O . ASP A 1 171 ? 1.308 3.323 -36.167 1.00 85.25 171 ASP A O 1
ATOM 1369 N N . GLY A 1 172 ? 0.377 5.205 -35.406 1.00 83.94 172 GLY A N 1
ATOM 1370 C CA . GLY A 1 172 ? -0.998 4.706 -35.520 1.00 83.94 172 GLY A CA 1
ATOM 1371 C C . GLY A 1 172 ? -1.419 3.712 -34.431 1.00 83.94 172 GLY A C 1
ATOM 1372 O O . GLY A 1 172 ? -2.567 3.276 -34.440 1.00 83.94 172 GLY A O 1
ATOM 1373 N N . LEU A 1 173 ? -0.543 3.395 -33.471 1.00 83.38 173 LEU A N 1
ATOM 1374 C CA . LEU A 1 173 ? -0.889 2.623 -32.278 1.00 83.38 173 LEU A CA 1
ATOM 1375 C C . LEU A 1 173 ? -1.159 3.538 -31.086 1.00 83.38 173 LEU A C 1
ATOM 1377 O O . LEU A 1 173 ? -0.341 4.401 -30.762 1.00 83.38 173 LEU A O 1
ATOM 1381 N N . GLU A 1 174 ? -2.272 3.290 -30.400 1.00 87.31 174 GLU A N 1
ATOM 1382 C CA . GLU A 1 174 ? -2.546 3.882 -29.094 1.00 87.31 174 GLU A CA 1
ATOM 1383 C C . GLU A 1 174 ? -1.561 3.330 -28.063 1.00 87.31 174 GLU A C 1
ATOM 1385 O O . GLU A 1 174 ? -1.576 2.154 -27.689 1.00 87.31 174 GLU A O 1
ATOM 1390 N N . MET A 1 175 ? -0.690 4.205 -27.588 1.00 82.94 175 MET A N 1
ATOM 1391 C CA . MET A 1 175 ? 0.243 3.926 -26.518 1.00 82.94 175 MET A CA 1
ATOM 1392 C C . MET A 1 175 ? -0.333 4.470 -25.229 1.00 82.94 175 MET A C 1
ATOM 1394 O O . MET A 1 175 ? -0.679 5.643 -25.125 1.00 82.94 175 MET A O 1
ATOM 1398 N N . ARG A 1 176 ? -0.348 3.632 -24.194 1.00 77.56 176 ARG A N 1
ATOM 1399 C CA . ARG A 1 176 ? -0.617 4.123 -22.844 1.00 77.56 176 ARG A CA 1
ATOM 1400 C C . ARG A 1 176 ? 0.486 5.071 -22.361 1.00 77.56 176 ARG A C 1
ATOM 1402 O O . ARG A 1 176 ? 0.191 5.924 -21.550 1.00 77.56 176 ARG A O 1
ATOM 1409 N N . GLY A 1 177 ? 1.733 4.933 -22.817 1.00 80.88 177 GLY A N 1
ATOM 1410 C CA . GLY A 1 177 ? 2.861 5.625 -22.183 1.00 80.88 177 GLY A CA 1
ATOM 1411 C C . GLY A 1 177 ? 3.047 5.208 -20.720 1.00 80.88 177 GLY A C 1
ATOM 1412 O O . GLY A 1 177 ? 2.456 4.225 -20.261 1.00 80.88 177 GLY A O 1
ATOM 1413 N N . TYR A 1 178 ? 3.889 5.943 -19.993 1.00 83.88 178 TYR A N 1
ATOM 1414 C CA . TYR A 1 178 ? 3.858 5.933 -18.532 1.00 83.88 178 TYR A CA 1
ATOM 1415 C C . TYR A 1 178 ? 2.986 7.082 -18.038 1.00 83.88 178 TYR A C 1
ATOM 1417 O O . TYR A 1 178 ? 2.887 8.116 -18.694 1.00 83.88 178 TYR A O 1
ATOM 1425 N N . TRP A 1 179 ? 2.335 6.863 -16.900 1.00 82.12 179 TRP A N 1
ATOM 1426 C CA . TRP A 1 179 ? 1.346 7.791 -16.341 1.00 82.12 179 TRP A CA 1
ATOM 1427 C C . TRP A 1 179 ? 1.736 8.332 -14.979 1.00 82.12 179 TRP A C 1
ATOM 1429 O O . TRP A 1 179 ? 1.130 9.286 -14.509 1.00 82.12 179 TRP A O 1
ATOM 1439 N N . LEU A 1 180 ? 2.704 7.690 -14.326 1.00 88.06 180 LEU A N 1
ATOM 1440 C CA . LEU A 1 180 ? 3.191 8.151 -13.042 1.00 88.06 180 LEU A CA 1
ATOM 1441 C C . LEU A 1 180 ? 4.357 9.109 -13.268 1.00 88.06 180 LEU A C 1
ATOM 1443 O O . LEU A 1 180 ? 5.399 8.704 -13.784 1.00 88.06 180 LEU A O 1
ATOM 1447 N N . GLU A 1 181 ? 4.151 10.356 -12.874 1.00 91.62 181 GLU A N 1
ATOM 1448 C CA . GLU A 1 181 ? 5.138 11.436 -12.851 1.00 91.62 181 GLU A CA 1
ATOM 1449 C C . GLU A 1 181 ? 5.463 11.823 -11.398 1.00 91.62 181 GLU A C 1
ATOM 1451 O O . GLU A 1 181 ? 4.792 11.325 -10.484 1.00 91.62 181 GLU A O 1
ATOM 1456 N N . PRO A 1 182 ? 6.486 12.660 -11.143 1.00 95.12 182 PRO A N 1
ATOM 1457 C CA . PRO A 1 182 ? 6.778 13.130 -9.794 1.00 95.12 182 PRO A CA 1
ATOM 1458 C C . PRO A 1 182 ? 5.536 13.712 -9.120 1.00 95.12 182 PRO A C 1
ATOM 1460 O O . PRO A 1 182 ? 4.883 14.609 -9.647 1.00 95.12 182 PRO A O 1
ATOM 1463 N N . THR A 1 183 ? 5.200 13.178 -7.954 1.00 94.38 183 THR A N 1
ATOM 1464 C CA . THR A 1 183 ? 3.898 13.389 -7.310 1.00 94.38 183 THR A CA 1
ATOM 1465 C C . THR A 1 183 ? 4.079 13.427 -5.790 1.00 94.38 183 THR A C 1
ATOM 1467 O O . THR A 1 183 ? 5.123 12.973 -5.306 1.00 94.38 183 THR A O 1
ATOM 1470 N N . PRO A 1 184 ? 3.131 13.972 -5.006 1.00 95.44 184 PRO A N 1
ATOM 1471 C CA . PRO A 1 184 ? 3.198 13.876 -3.552 1.00 95.44 184 PRO A CA 1
ATOM 1472 C C . PRO A 1 184 ? 3.225 12.408 -3.108 1.00 95.44 184 PRO A C 1
ATOM 1474 O O . PRO A 1 184 ? 2.619 11.546 -3.751 1.00 95.44 184 PRO A O 1
ATOM 1477 N N . LEU A 1 185 ? 3.914 12.105 -2.004 1.00 94.62 185 LEU A N 1
ATOM 1478 C CA . LEU A 1 185 ? 3.981 10.733 -1.494 1.00 94.62 185 LEU A CA 1
ATOM 1479 C C . LEU A 1 185 ? 2.559 10.203 -1.226 1.00 94.62 185 LEU A C 1
ATOM 1481 O O . LEU A 1 185 ? 1.705 10.894 -0.658 1.00 94.62 185 LEU A O 1
ATOM 1485 N N . ARG A 1 186 ? 2.292 8.969 -1.659 1.00 91.38 186 ARG A N 1
ATOM 1486 C CA . ARG A 1 186 ? 0.994 8.325 -1.446 1.00 91.38 186 ARG A CA 1
ATOM 1487 C C . ARG A 1 186 ? 0.824 7.864 0.001 1.00 91.38 186 ARG A C 1
ATOM 1489 O O . ARG A 1 186 ? 1.797 7.597 0.700 1.00 91.38 186 ARG A O 1
ATOM 1496 N N . GLY A 1 187 ? -0.428 7.737 0.430 1.00 93.00 187 GLY A N 1
ATOM 1497 C CA . GLY A 1 187 ? -0.766 7.393 1.810 1.00 93.00 187 GLY A CA 1
ATOM 1498 C C . GLY A 1 187 ? -0.575 5.912 2.121 1.00 93.00 187 GLY A C 1
ATOM 1499 O O . GLY A 1 187 ? -0.267 5.577 3.258 1.00 93.00 187 GLY A O 1
ATOM 1500 N N . GLN A 1 188 ? -0.722 5.030 1.126 1.00 92.38 188 GLN A N 1
ATOM 1501 C CA . GLN A 1 188 ? -0.779 3.578 1.333 1.00 92.38 188 GLN A CA 1
ATOM 1502 C C . GLN A 1 188 ? 0.361 3.056 2.228 1.00 92.38 188 GLN A C 1
ATOM 1504 O O . GLN A 1 188 ? 0.099 2.548 3.312 1.00 92.38 188 GLN A O 1
ATOM 1509 N N . GLU A 1 189 ? 1.627 3.190 1.837 1.00 94.38 189 GLU A N 1
ATOM 1510 C CA . GLU A 1 189 ? 2.716 2.560 2.597 1.00 94.38 189 GLU A CA 1
ATOM 1511 C C . GLU A 1 189 ? 3.011 3.262 3.906 1.00 94.38 189 GLU A C 1
ATOM 1513 O O . GLU A 1 189 ? 3.249 2.595 4.908 1.00 94.38 189 GLU A O 1
ATOM 1518 N N . ILE A 1 190 ? 2.990 4.593 3.918 1.00 96.06 190 ILE A N 1
ATOM 1519 C CA . ILE A 1 190 ? 3.368 5.343 5.112 1.00 96.06 190 ILE A CA 1
ATOM 1520 C C . ILE A 1 190 ? 2.336 5.167 6.236 1.00 96.06 190 ILE A C 1
ATOM 1522 O O . ILE A 1 190 ? 2.704 5.045 7.404 1.00 96.06 190 ILE A O 1
ATOM 1526 N N . MET A 1 191 ? 1.051 5.047 5.884 1.00 95.69 191 MET A N 1
ATOM 1527 C CA . MET A 1 191 ? -0.028 4.818 6.847 1.00 95.69 191 MET A CA 1
ATOM 1528 C C . MET A 1 191 ? -0.025 3.383 7.370 1.00 95.69 191 MET A C 1
ATOM 1530 O O . MET A 1 191 ? -0.248 3.172 8.561 1.00 95.69 191 MET A O 1
ATOM 1534 N N . HIS A 1 192 ? 0.285 2.402 6.518 1.00 96.56 192 HIS A N 1
ATOM 1535 C CA . HIS A 1 192 ? 0.508 1.021 6.951 1.00 96.56 192 HIS A CA 1
ATOM 1536 C C . HIS A 1 192 ? 1.730 0.896 7.864 1.00 96.56 192 HIS A C 1
ATOM 1538 O O . HIS A 1 192 ? 1.633 0.292 8.930 1.00 96.56 192 HIS A O 1
ATOM 1544 N N . LEU A 1 193 ? 2.851 1.524 7.495 1.00 97.81 193 LEU A N 1
ATOM 1545 C CA . LEU A 1 193 ? 4.080 1.526 8.282 1.00 97.81 193 LEU A CA 1
ATOM 1546 C C . LEU A 1 193 ? 3.834 2.067 9.692 1.00 97.81 193 LEU A C 1
ATOM 1548 O O . LEU A 1 193 ? 4.137 1.386 10.672 1.00 97.81 193 LEU A O 1
ATOM 1552 N N . TYR A 1 194 ? 3.241 3.259 9.797 1.00 97.56 194 TYR A N 1
ATOM 1553 C CA . TYR A 1 194 ? 2.929 3.844 11.096 1.00 97.56 194 TYR A CA 1
ATOM 1554 C C . TYR A 1 194 ? 1.899 3.019 11.863 1.00 97.56 194 TYR A C 1
ATOM 1556 O O . TYR A 1 194 ? 2.047 2.829 13.065 1.00 97.56 194 TYR A O 1
ATOM 1564 N N . HIS A 1 195 ? 0.885 2.472 11.191 1.00 96.81 195 HIS A N 1
ATOM 1565 C CA . HIS A 1 195 ? -0.085 1.611 11.855 1.00 96.81 195 HIS A CA 1
ATOM 1566 C C . HIS A 1 195 ? 0.561 0.347 12.447 1.00 96.81 195 HIS A C 1
ATOM 1568 O O . HIS A 1 195 ? 0.248 -0.047 13.569 1.00 96.81 195 HIS A O 1
ATOM 1574 N N . ALA A 1 196 ? 1.473 -0.282 11.709 1.00 96.50 196 ALA A N 1
ATOM 1575 C CA . ALA A 1 196 ? 2.161 -1.495 12.131 1.00 96.50 196 ALA A CA 1
ATOM 1576 C C . ALA A 1 196 ? 3.210 -1.237 13.225 1.00 96.50 196 ALA A C 1
ATOM 1578 O O . ALA A 1 196 ? 3.464 -2.113 14.055 1.00 96.50 196 ALA A O 1
ATOM 1579 N N . SER A 1 197 ? 3.843 -0.060 13.230 1.00 96.75 197 SER A N 1
ATOM 1580 C CA . SER A 1 197 ? 4.928 0.263 14.159 1.00 96.75 197 SER A CA 1
ATOM 1581 C C . SER A 1 197 ? 4.466 1.030 15.399 1.00 96.75 197 SER A C 1
ATOM 1583 O O . SER A 1 197 ? 5.021 0.838 16.483 1.00 96.75 197 SER A O 1
ATOM 1585 N N . MET A 1 198 ? 3.499 1.936 15.224 1.00 95.00 198 MET A N 1
ATOM 1586 C CA . MET A 1 198 ? 3.127 3.017 16.140 1.00 95.00 198 MET A CA 1
ATOM 1587 C C . MET A 1 198 ? 4.341 3.785 16.698 1.00 95.00 198 MET A C 1
ATOM 1589 O O . MET A 1 198 ? 4.304 4.291 17.820 1.00 95.00 198 MET A O 1
ATOM 1593 N N . ARG A 1 199 ? 5.455 3.856 15.958 1.00 96.56 199 ARG A N 1
ATOM 1594 C CA . ARG A 1 199 ? 6.688 4.512 16.415 1.00 96.56 199 ARG A CA 1
ATOM 1595 C C . ARG A 1 199 ? 6.667 6.012 16.146 1.00 96.56 199 ARG A C 1
ATOM 1597 O O . ARG A 1 199 ? 6.097 6.478 15.164 1.00 96.56 199 ARG A O 1
ATOM 1604 N N . GLN A 1 200 ? 7.378 6.750 16.996 1.00 97.38 200 GLN A N 1
ATOM 1605 C CA . GLN A 1 200 ? 7.543 8.197 16.867 1.00 97.38 200 GLN A CA 1
ATOM 1606 C C . GLN A 1 200 ? 8.220 8.592 15.542 1.00 97.38 200 GLN A C 1
ATOM 1608 O O . GLN A 1 200 ? 7.761 9.521 14.891 1.00 97.38 200 GLN A O 1
ATOM 1613 N N . GLU A 1 201 ? 9.241 7.848 15.099 1.00 97.56 201 GLU A N 1
ATOM 1614 C CA . GLU A 1 201 ? 9.919 8.102 13.815 1.00 97.56 201 GLU A CA 1
ATOM 1615 C C . GLU A 1 201 ? 8.965 8.014 12.610 1.00 97.56 201 GLU A C 1
ATOM 1617 O O . GLU A 1 201 ? 9.079 8.785 11.663 1.00 97.56 201 GLU A O 1
ATOM 1622 N N . ASP A 1 202 ? 7.997 7.096 12.653 1.00 98.00 202 ASP A N 1
ATOM 1623 C CA . ASP A 1 202 ? 7.050 6.879 11.557 1.00 98.00 202 ASP A CA 1
ATOM 1624 C C . ASP A 1 202 ? 5.937 7.924 11.569 1.00 98.00 202 ASP A C 1
ATOM 1626 O O . ASP A 1 202 ? 5.504 8.386 10.514 1.00 98.00 202 ASP A O 1
ATOM 1630 N N . TYR A 1 203 ? 5.529 8.361 12.763 1.00 97.69 203 TYR A N 1
ATOM 1631 C CA . TYR A 1 203 ? 4.671 9.530 12.918 1.00 97.69 203 TYR A CA 1
ATOM 1632 C C . TYR A 1 203 ? 5.339 10.787 12.339 1.00 97.69 203 TYR A C 1
ATOM 1634 O O . TYR A 1 203 ? 4.724 11.512 11.558 1.00 97.69 203 TYR A O 1
ATOM 1642 N N . GLU A 1 204 ? 6.610 11.023 12.672 1.00 98.00 204 GLU A N 1
ATOM 1643 C CA . GLU A 1 204 ? 7.377 12.172 12.180 1.00 98.00 204 GLU A CA 1
ATOM 1644 C C . GLU A 1 204 ? 7.480 12.170 10.652 1.00 98.00 204 GLU A C 1
ATOM 1646 O O . GLU A 1 204 ? 7.226 13.206 10.033 1.00 98.00 204 GLU A O 1
ATOM 1651 N N . LEU A 1 205 ? 7.728 11.007 10.038 1.00 97.62 205 LEU A N 1
ATOM 1652 C CA . LEU A 1 205 ? 7.695 10.850 8.581 1.00 97.62 205 LEU A CA 1
ATOM 1653 C C . LEU A 1 205 ? 6.337 11.250 7.987 1.00 97.62 205 LEU A C 1
ATOM 1655 O O . LEU A 1 205 ? 6.303 12.007 7.016 1.00 97.62 205 LEU A O 1
ATOM 1659 N N . ILE A 1 206 ? 5.214 10.799 8.565 1.00 97.81 206 ILE A N 1
ATOM 1660 C CA . ILE A 1 206 ? 3.878 11.191 8.079 1.00 97.81 206 ILE A CA 1
ATOM 1661 C C . ILE A 1 206 ? 3.690 12.700 8.184 1.00 97.81 206 ILE A C 1
ATOM 1663 O O . ILE A 1 206 ? 3.225 13.327 7.232 1.00 97.81 206 ILE A O 1
ATOM 1667 N N . THR A 1 207 ? 4.059 13.298 9.316 1.00 97.81 207 THR A N 1
ATOM 1668 C CA . THR A 1 207 ? 3.892 14.742 9.506 1.00 97.81 207 THR A CA 1
ATOM 1669 C C . THR A 1 207 ? 4.783 15.564 8.577 1.00 97.81 207 THR A C 1
ATOM 1671 O O . THR A 1 207 ? 4.309 16.556 8.038 1.00 97.81 207 THR A O 1
ATOM 1674 N N . GLN A 1 208 ? 6.011 15.120 8.284 1.00 97.19 208 GLN A N 1
ATOM 1675 C CA . GLN A 1 208 ? 6.868 15.745 7.273 1.00 97.19 208 GLN A CA 1
ATOM 1676 C C . GLN A 1 208 ? 6.203 15.740 5.890 1.00 97.19 208 GLN A C 1
ATOM 1678 O O . GLN A 1 208 ? 6.264 16.742 5.176 1.00 97.19 208 GLN A O 1
ATOM 1683 N N . VAL A 1 209 ? 5.582 14.619 5.507 1.00 97.56 209 VAL A N 1
ATOM 1684 C CA . VAL A 1 209 ? 4.863 14.500 4.231 1.00 97.56 209 VAL A CA 1
ATOM 1685 C C . VAL A 1 209 ? 3.644 15.412 4.221 1.00 97.56 209 VAL A C 1
ATOM 1687 O O . VAL A 1 209 ? 3.490 16.173 3.273 1.00 97.56 209 VAL A O 1
ATOM 1690 N N . ARG A 1 210 ? 2.824 15.390 5.278 1.00 97.44 210 ARG A N 1
ATOM 1691 C CA . ARG A 1 210 ? 1.652 16.263 5.426 1.00 97.44 210 ARG A CA 1
ATOM 1692 C C . ARG A 1 210 ? 2.014 17.734 5.301 1.00 97.44 210 ARG A C 1
ATOM 1694 O O . ARG A 1 210 ? 1.381 18.458 4.548 1.00 97.44 210 ARG A O 1
ATOM 1701 N N . ASP A 1 211 ? 3.039 18.167 6.023 1.00 97.00 211 ASP A N 1
ATOM 1702 C CA . ASP A 1 211 ? 3.432 19.573 6.072 1.00 97.00 211 ASP A CA 1
ATOM 1703 C C . ASP A 1 211 ? 4.086 20.031 4.750 1.00 97.00 211 ASP A C 1
ATOM 1705 O O . ASP A 1 211 ? 4.149 21.226 4.466 1.00 97.00 211 ASP A O 1
ATOM 1709 N N . GLY A 1 212 ? 4.574 19.089 3.933 1.00 97.50 212 GLY A N 1
ATOM 1710 C CA . GLY A 1 212 ? 5.032 19.336 2.566 1.00 97.50 212 GLY A CA 1
ATOM 1711 C C . GLY A 1 212 ? 3.941 19.207 1.499 1.00 97.50 212 GLY A C 1
ATOM 1712 O O . GLY A 1 212 ? 4.165 19.628 0.369 1.00 97.50 212 GLY A O 1
ATOM 1713 N N . ASP A 1 213 ? 2.782 18.637 1.816 1.00 97.06 213 ASP A N 1
ATOM 1714 C CA . ASP A 1 213 ? 1.690 18.393 0.873 1.00 97.06 213 ASP A CA 1
ATOM 1715 C C . ASP A 1 213 ? 0.670 19.538 0.908 1.00 97.06 213 ASP A C 1
ATOM 1717 O O . ASP A 1 213 ? -0.451 19.390 1.388 1.00 97.06 213 ASP A O 1
ATOM 1721 N N . VAL A 1 214 ? 1.105 20.715 0.453 1.00 96.94 214 VAL A N 1
ATOM 1722 C CA . VAL A 1 214 ? 0.378 21.986 0.611 1.00 96.94 214 VAL A CA 1
ATOM 1723 C C . VAL A 1 214 ? -0.862 22.115 -0.280 1.00 96.94 214 VAL A C 1
ATOM 1725 O O . VAL A 1 214 ? -1.725 22.942 0.004 1.00 96.94 214 VAL A O 1
ATOM 1728 N N . GLU A 1 215 ? -0.960 21.328 -1.354 1.00 95.94 215 GLU A N 1
ATOM 1729 C CA . GLU A 1 215 ? -2.109 21.337 -2.269 1.00 95.94 215 GLU A CA 1
ATOM 1730 C C . GLU A 1 215 ? -3.288 20.489 -1.770 1.00 95.94 215 GLU A C 1
ATOM 1732 O O . GLU A 1 215 ? -4.439 20.788 -2.091 1.00 95.94 215 GLU A O 1
ATOM 1737 N N . ARG A 1 216 ? -3.029 19.416 -1.012 1.00 95.00 216 ARG A N 1
ATOM 1738 C CA . ARG A 1 216 ? -4.056 18.460 -0.574 1.00 95.00 216 ARG A CA 1
ATOM 1739 C C . ARG A 1 216 ? -4.613 18.847 0.795 1.00 95.00 216 ARG A C 1
ATOM 1741 O O . ARG A 1 216 ? -3.860 18.966 1.757 1.00 95.00 216 ARG A O 1
ATOM 1748 N N . ASP A 1 217 ? -5.937 18.890 0.942 1.00 95.38 217 ASP A N 1
ATOM 1749 C CA . ASP A 1 217 ? -6.548 18.867 2.276 1.00 95.38 217 ASP A CA 1
ATOM 1750 C C . ASP A 1 217 ? -6.587 17.430 2.813 1.00 95.38 217 ASP A C 1
ATOM 1752 O O . ASP A 1 217 ? -7.308 16.565 2.318 1.00 95.38 217 ASP A O 1
ATOM 1756 N N . TRP A 1 218 ? -5.805 17.167 3.857 1.00 96.50 218 TRP A N 1
ATOM 1757 C CA . TRP A 1 218 ? -5.737 15.852 4.492 1.00 96.50 218 TRP A CA 1
ATOM 1758 C C . TRP A 1 218 ? -6.992 15.488 5.292 1.00 96.50 218 TRP A C 1
ATOM 1760 O O . TRP A 1 218 ? -7.114 14.341 5.712 1.00 96.50 218 TRP A O 1
ATOM 1770 N N . ASN A 1 219 ? -7.914 16.426 5.527 1.00 96.62 219 ASN A N 1
ATOM 1771 C CA . ASN A 1 219 ? -9.196 16.143 6.174 1.00 96.62 219 ASN A CA 1
ATOM 1772 C C . ASN A 1 219 ? -10.271 15.695 5.176 1.00 96.62 219 ASN A C 1
ATOM 1774 O O . ASN A 1 219 ? -11.266 15.100 5.594 1.00 96.62 219 ASN A O 1
ATOM 1778 N N . GLU A 1 220 ? -10.086 15.955 3.881 1.00 94.81 220 GLU A N 1
ATOM 1779 C CA . GLU A 1 220 ? -11.046 15.554 2.860 1.00 94.81 220 GLU A CA 1
ATOM 1780 C C . GLU A 1 220 ? -11.004 14.047 2.600 1.00 94.81 220 GLU A C 1
ATOM 1782 O O . GLU A 1 220 ? -9.959 13.387 2.610 1.00 94.81 220 GLU A O 1
ATOM 1787 N N . LEU A 1 221 ? -12.180 13.487 2.324 1.00 88.81 221 LEU A N 1
ATOM 1788 C CA . LEU A 1 221 ? -12.282 12.120 1.845 1.00 88.81 221 LEU A CA 1
ATOM 1789 C C . LEU A 1 221 ? -11.844 12.085 0.381 1.00 88.81 221 LEU A C 1
ATOM 1791 O O . LEU A 1 221 ? -12.508 12.644 -0.490 1.00 88.81 221 LEU A O 1
ATOM 1795 N N . GLY A 1 222 ? -10.738 11.400 0.097 1.00 83.44 222 GLY A N 1
ATOM 1796 C CA . GLY A 1 222 ? -10.346 11.125 -1.281 1.00 83.44 222 GLY A CA 1
ATOM 1797 C C . GLY A 1 222 ? -11.273 10.117 -1.979 1.00 83.44 222 GLY A C 1
ATOM 1798 O O . GLY A 1 222 ? -12.316 9.711 -1.468 1.00 83.44 222 GLY A O 1
ATOM 1799 N N . ALA A 1 223 ? -10.881 9.669 -3.174 1.00 82.06 223 ALA A N 1
ATOM 1800 C CA . ALA A 1 223 ? -11.687 8.738 -3.967 1.00 82.06 223 ALA A CA 1
ATOM 1801 C C . ALA A 1 223 ? -11.929 7.389 -3.249 1.00 82.06 223 ALA A C 1
ATOM 1803 O O . ALA A 1 223 ? -10.995 6.622 -3.011 1.00 82.06 223 ALA A O 1
ATOM 1804 N N . LEU A 1 224 ? -13.197 7.061 -2.972 1.00 81.69 224 LEU A N 1
ATOM 1805 C CA . LEU A 1 224 ? -13.579 5.848 -2.232 1.00 81.69 224 LEU A CA 1
ATOM 1806 C C . LEU A 1 224 ? -13.252 4.546 -2.979 1.00 81.69 224 LEU A C 1
ATOM 1808 O O . LEU A 1 224 ? -12.814 3.581 -2.359 1.00 81.69 224 LEU A O 1
ATOM 1812 N N . GLY A 1 225 ? -13.417 4.522 -4.306 1.00 77.00 225 GLY A N 1
ATOM 1813 C CA . GLY A 1 225 ? -13.166 3.346 -5.157 1.00 77.00 225 GLY A CA 1
ATOM 1814 C C . GLY A 1 225 ? -11.694 3.110 -5.517 1.00 77.00 225 GLY A C 1
ATOM 1815 O O . GLY A 1 225 ? -11.378 2.229 -6.314 1.00 77.00 225 GLY A O 1
ATOM 1816 N N . GLU A 1 226 ? -10.786 3.916 -4.972 1.00 82.50 226 GLU A N 1
ATOM 1817 C CA . GLU A 1 226 ? -9.346 3.792 -5.186 1.00 82.50 226 GLU A CA 1
ATOM 1818 C C . GLU A 1 226 ? -8.814 2.484 -4.545 1.00 82.50 226 GLU A C 1
ATOM 1820 O O . GLU A 1 226 ? -9.403 1.974 -3.599 1.00 82.50 226 GLU A O 1
ATOM 1825 N N . LYS A 1 227 ? -7.740 1.877 -5.056 1.00 81.94 227 LYS A N 1
ATOM 1826 C CA . LYS A 1 227 ? -7.256 0.559 -4.599 1.00 81.94 227 LYS A CA 1
ATOM 1827 C C . LYS A 1 227 ? -5.852 0.531 -3.971 1.00 81.94 227 LYS A C 1
ATOM 1829 O O . LYS A 1 227 ? -5.577 -0.356 -3.176 1.00 81.94 227 LYS A O 1
ATOM 1834 N N . ASN A 1 228 ? -4.977 1.455 -4.340 1.00 83.75 228 ASN A N 1
ATOM 1835 C CA . ASN A 1 228 ? -3.520 1.373 -4.250 1.00 83.75 228 ASN A CA 1
ATOM 1836 C C . ASN A 1 228 ? -2.834 2.670 -3.758 1.00 83.75 228 ASN A C 1
ATOM 1838 O O . ASN A 1 228 ? -1.612 2.700 -3.623 1.00 83.75 228 ASN A O 1
ATOM 1842 N N . TRP A 1 229 ? -3.552 3.777 -3.587 1.00 87.69 229 TRP A N 1
ATOM 1843 C CA . TRP A 1 229 ? -2.998 5.092 -3.243 1.00 87.69 229 TRP A CA 1
ATOM 1844 C C . TRP A 1 229 ? -3.183 5.447 -1.766 1.00 87.69 229 TRP A C 1
ATOM 1846 O O . TRP A 1 229 ? -2.434 6.273 -1.243 1.00 87.69 229 TRP A O 1
ATOM 1856 N N . GLY A 1 230 ? -4.131 4.810 -1.075 1.00 89.44 230 GLY A N 1
ATOM 1857 C CA . GLY A 1 230 ? -4.387 5.056 0.346 1.00 89.44 230 GLY A CA 1
ATOM 1858 C C . GLY A 1 230 ? -5.043 6.413 0.605 1.00 89.44 230 GLY A C 1
ATOM 1859 O O . GLY A 1 230 ? -4.857 7.000 1.664 1.00 89.44 230 GLY A O 1
ATOM 1860 N N . ASN A 1 231 ? -5.812 6.931 -0.357 1.00 88.06 231 ASN A N 1
ATOM 1861 C CA . ASN A 1 231 ? -6.407 8.270 -0.277 1.00 88.06 231 ASN A CA 1
ATOM 1862 C C . ASN A 1 231 ? -7.341 8.456 0.931 1.00 88.06 231 ASN A C 1
ATOM 1864 O O . ASN A 1 231 ? -7.430 9.548 1.482 1.00 88.06 231 ASN A O 1
ATOM 1868 N N . THR A 1 232 ? -8.032 7.399 1.361 1.00 88.75 232 THR A N 1
ATOM 1869 C CA . THR A 1 232 ? -8.907 7.428 2.544 1.00 88.75 232 THR A CA 1
ATOM 1870 C C . THR A 1 232 ? -8.137 7.379 3.866 1.00 88.75 232 THR A C 1
ATOM 1872 O O . THR A 1 232 ? -8.722 7.632 4.916 1.00 88.75 232 THR A O 1
ATOM 1875 N N . GLU A 1 233 ? -6.842 7.051 3.847 1.00 93.56 233 GLU A N 1
ATOM 1876 C CA . GLU A 1 233 ? -6.029 6.929 5.061 1.00 93.56 233 GLU A CA 1
ATOM 1877 C C . GLU A 1 233 ? -5.573 8.290 5.606 1.00 93.56 233 GLU A C 1
ATOM 1879 O O . GLU A 1 233 ? -5.368 8.413 6.811 1.00 93.56 233 GLU A O 1
ATOM 1884 N N . PHE A 1 234 ? -5.471 9.331 4.768 1.00 95.75 234 PHE A N 1
ATOM 1885 C CA . PHE A 1 234 ? -5.080 10.676 5.215 1.00 95.75 234 PHE A CA 1
ATOM 1886 C C . PHE A 1 234 ? -6.068 11.250 6.237 1.00 95.75 234 PHE A C 1
ATOM 1888 O O . PHE A 1 234 ? -5.675 11.620 7.344 1.00 95.75 234 PHE A O 1
ATOM 1895 N N . ALA A 1 235 ? -7.364 11.227 5.915 1.00 95.88 235 ALA A N 1
ATOM 1896 C CA . ALA A 1 235 ? -8.404 11.725 6.811 1.00 95.88 235 ALA A CA 1
ATOM 1897 C C . ALA A 1 235 ? -8.536 10.870 8.083 1.00 95.88 235 ALA A C 1
ATOM 1899 O O . ALA A 1 235 ? -8.762 11.409 9.169 1.00 95.88 235 ALA A O 1
ATOM 1900 N N . ARG A 1 236 ? -8.292 9.554 7.981 1.00 95.31 236 ARG A N 1
ATOM 1901 C CA . ARG A 1 236 ? -8.204 8.658 9.143 1.00 95.31 236 ARG A CA 1
ATOM 1902 C C . ARG A 1 236 ? -7.033 9.018 10.056 1.00 95.31 236 ARG A C 1
ATOM 1904 O O . ARG A 1 236 ? -7.189 9.047 11.273 1.00 95.31 236 ARG A O 1
ATOM 1911 N N . PHE A 1 237 ? -5.861 9.302 9.496 1.00 96.31 237 PHE A N 1
ATOM 1912 C CA . PHE A 1 237 ? -4.714 9.750 10.283 1.00 96.31 237 PHE A CA 1
ATOM 1913 C C . PHE A 1 237 ? -5.030 11.055 11.025 1.00 96.31 237 PHE A C 1
ATOM 1915 O O . PHE A 1 237 ? -4.788 11.156 12.226 1.00 96.31 237 PHE A O 1
ATOM 1922 N N . GLN A 1 238 ? -5.668 12.013 10.345 1.00 97.25 238 GLN A N 1
ATOM 1923 C CA . GLN A 1 238 ? -6.095 13.278 10.948 1.00 97.25 238 GLN A CA 1
ATOM 1924 C C . GLN A 1 238 ? -7.105 13.090 12.087 1.00 97.25 238 GLN A C 1
ATOM 1926 O O . GLN A 1 238 ? -7.096 13.877 13.032 1.00 97.25 238 GLN A O 1
ATOM 1931 N N . TYR A 1 239 ? -7.961 12.064 12.035 1.00 97.19 239 TYR A N 1
ATOM 1932 C CA . TYR A 1 239 ? -8.856 11.722 13.143 1.00 97.19 239 TYR A CA 1
ATOM 1933 C C . TYR A 1 239 ? -8.075 11.369 14.413 1.00 97.19 239 TYR A C 1
ATOM 1935 O O . TYR A 1 239 ? -8.306 11.971 15.462 1.00 97.19 239 TYR A O 1
ATOM 1943 N N . TYR A 1 240 ? -7.103 10.458 14.311 1.00 95.75 240 TYR A N 1
ATOM 1944 C CA . TYR A 1 240 ? -6.284 10.060 15.460 1.00 95.75 240 TYR A CA 1
ATOM 1945 C C . TYR A 1 240 ? -5.320 11.159 15.927 1.00 95.75 240 TYR A C 1
ATOM 1947 O O . TYR A 1 240 ? -4.989 11.201 17.110 1.00 95.75 240 TYR A O 1
ATOM 1955 N N . ASP A 1 241 ? -4.932 12.079 15.039 1.00 95.44 241 ASP A N 1
ATOM 1956 C CA . ASP A 1 241 ? -4.165 13.288 15.380 1.00 95.44 241 ASP A CA 1
ATOM 1957 C C . ASP A 1 241 ? -5.049 14.431 15.935 1.00 95.44 241 ASP A C 1
ATOM 1959 O O . ASP A 1 241 ? -4.579 15.540 16.180 1.00 95.44 241 ASP A O 1
ATOM 1963 N N . GLY A 1 242 ? -6.356 14.197 16.118 1.00 96.31 242 GLY A N 1
ATOM 1964 C CA . GLY A 1 242 ? -7.297 15.174 16.678 1.00 96.31 242 GLY A CA 1
ATOM 1965 C C . GLY A 1 242 ? -7.646 16.345 15.751 1.00 96.31 242 GLY A C 1
ATOM 1966 O O . GLY A 1 242 ? -8.265 17.313 16.191 1.00 96.31 242 GLY A O 1
ATOM 1967 N N . ARG A 1 243 ? -7.269 16.271 14.471 1.00 97.19 243 ARG A N 1
ATOM 1968 C CA . ARG A 1 243 ? -7.478 17.318 13.457 1.00 97.19 243 ARG A CA 1
ATOM 1969 C C . ARG A 1 243 ? -8.752 17.131 12.632 1.00 97.19 243 ARG A C 1
ATOM 1971 O O . ARG A 1 243 ? -9.263 18.111 12.104 1.00 97.19 243 ARG A O 1
ATOM 1978 N N . ASN A 1 244 ? -9.290 15.910 12.564 1.00 97.50 244 ASN A N 1
ATOM 1979 C CA . ASN A 1 244 ? -10.555 15.608 11.885 1.00 97.50 244 ASN A CA 1
ATOM 1980 C C . ASN A 1 244 ? -11.518 14.798 12.777 1.00 97.50 244 ASN A C 1
ATOM 1982 O O . ASN A 1 244 ? -11.798 13.637 12.482 1.00 97.50 244 ASN A O 1
ATOM 1986 N N . PRO A 1 245 ? -12.036 15.366 13.885 1.00 97.00 245 PRO A N 1
ATOM 1987 C CA . PRO A 1 245 ? -12.866 14.624 14.842 1.00 97.00 245 PRO A CA 1
ATOM 1988 C C . PRO A 1 245 ? -14.186 14.100 14.250 1.00 97.00 245 PRO A C 1
ATOM 1990 O O . PRO A 1 245 ? -14.721 13.114 14.746 1.00 97.00 245 PRO A O 1
ATOM 1993 N N . GLY A 1 246 ? -14.702 14.732 13.188 1.00 97.19 246 GLY A N 1
ATOM 1994 C CA . GLY A 1 246 ? -15.930 14.316 12.497 1.00 97.19 246 GLY A CA 1
ATOM 1995 C C . GLY A 1 246 ? -15.730 13.230 11.434 1.00 97.19 246 GLY A C 1
ATOM 1996 O O . GLY A 1 246 ? -16.703 12.795 10.821 1.00 97.19 246 GLY A O 1
ATOM 1997 N N . TRP A 1 247 ? -14.492 12.791 11.194 1.00 97.62 247 TRP A N 1
ATOM 1998 C CA . TRP A 1 247 ? -14.164 11.825 10.146 1.00 97.62 247 TRP A CA 1
ATOM 1999 C C . TRP A 1 247 ? -14.977 10.516 10.188 1.00 97.62 247 TRP A C 1
ATOM 2001 O O . TRP A 1 247 ? -15.419 10.099 9.115 1.00 97.62 247 TRP A O 1
ATOM 2011 N N . PRO A 1 248 ? -15.239 9.870 11.350 1.00 97.25 248 PRO A N 1
ATOM 2012 C CA . PRO A 1 248 ? -15.983 8.608 11.373 1.00 97.25 248 PRO A CA 1
ATOM 2013 C C . PRO A 1 248 ? -17.376 8.716 10.738 1.00 97.25 248 PRO A C 1
ATOM 2015 O O . PRO A 1 248 ? -17.777 7.846 9.968 1.00 97.25 248 PRO A O 1
ATOM 2018 N N . GLU A 1 249 ? -18.100 9.805 11.001 1.00 97.00 249 GLU A N 1
ATOM 2019 C CA . GLU A 1 249 ? -19.403 10.051 10.377 1.00 97.00 249 GLU A CA 1
ATOM 2020 C C . GLU A 1 249 ? -19.261 10.357 8.883 1.00 97.00 249 GLU A C 1
ATOM 2022 O O . GLU A 1 249 ? -20.035 9.843 8.074 1.00 97.00 249 GLU A O 1
ATOM 2027 N N . GLN A 1 250 ? -18.251 11.151 8.504 1.00 96.69 250 GLN A N 1
ATOM 2028 C CA . GLN A 1 250 ? -17.991 11.498 7.105 1.00 96.69 250 GLN A CA 1
ATOM 2029 C C . GLN A 1 250 ? -17.768 10.240 6.255 1.00 96.69 250 GLN A C 1
ATOM 2031 O O . GLN A 1 250 ? -18.424 10.084 5.224 1.00 96.69 250 GLN A O 1
ATOM 2036 N N . ILE A 1 251 ? -16.868 9.338 6.674 1.00 95.81 251 ILE A N 1
ATOM 2037 C CA . ILE A 1 251 ? -16.529 8.143 5.886 1.00 95.81 251 ILE A CA 1
ATOM 2038 C C . ILE A 1 251 ? -17.713 7.177 5.785 1.00 95.81 251 ILE A C 1
ATOM 2040 O O . ILE A 1 251 ? -18.000 6.683 4.696 1.00 95.81 251 ILE A O 1
ATOM 2044 N N . LEU A 1 252 ? -18.454 6.964 6.879 1.00 95.19 252 LEU A N 1
ATOM 2045 C CA . LEU A 1 252 ? -19.631 6.093 6.882 1.00 95.19 252 LEU A CA 1
ATOM 2046 C C . LEU A 1 252 ? -20.754 6.651 6.000 1.00 95.19 252 LEU A C 1
ATOM 2048 O O . LEU A 1 252 ? -21.351 5.911 5.218 1.00 95.19 252 LEU A O 1
ATOM 2052 N N . ALA A 1 253 ? -21.017 7.960 6.068 1.00 95.38 253 ALA A N 1
ATOM 2053 C CA . ALA A 1 253 ? -22.007 8.609 5.212 1.00 95.38 253 ALA A CA 1
ATOM 2054 C C . ALA A 1 253 ? -21.610 8.554 3.727 1.00 95.38 253 ALA A C 1
ATOM 2056 O O . ALA A 1 253 ? -22.472 8.375 2.861 1.00 95.38 253 ALA A O 1
ATOM 2057 N N . ALA A 1 254 ? -20.317 8.693 3.426 1.00 93.94 254 ALA A N 1
ATOM 2058 C CA . ALA A 1 254 ? -19.800 8.633 2.066 1.00 93.94 254 ALA A CA 1
ATOM 2059 C C . ALA A 1 254 ? -19.883 7.213 1.478 1.00 93.94 254 ALA A C 1
ATOM 2061 O O . ALA A 1 254 ? -20.362 7.052 0.354 1.00 93.94 254 ALA A O 1
ATOM 2062 N N . GLU A 1 255 ? -19.503 6.178 2.237 1.00 93.00 255 GLU A N 1
ATOM 2063 C CA . GLU A 1 255 ? -19.652 4.781 1.802 1.00 93.00 255 GLU A CA 1
ATOM 2064 C C . GLU A 1 255 ? -21.122 4.387 1.633 1.00 93.00 255 GLU A C 1
ATOM 2066 O O . GLU A 1 255 ? -21.470 3.748 0.640 1.00 93.00 255 GLU A O 1
ATOM 2071 N N . TYR A 1 256 ? -22.002 4.819 2.540 1.00 93.44 256 TYR A N 1
ATOM 2072 C CA . TYR A 1 256 ? -23.438 4.575 2.409 1.00 93.44 256 TYR A CA 1
ATOM 2073 C C . TYR A 1 256 ? -24.013 5.209 1.136 1.00 93.44 256 TYR A C 1
ATOM 2075 O O . TYR A 1 256 ? -24.738 4.556 0.384 1.00 93.44 256 TYR A O 1
ATOM 2083 N N . ARG A 1 257 ? -23.650 6.466 0.846 1.00 93.38 257 ARG A N 1
ATOM 2084 C CA . ARG A 1 257 ? -24.068 7.145 -0.387 1.00 93.38 257 ARG A CA 1
ATOM 2085 C C . ARG A 1 257 ? -23.577 6.405 -1.629 1.00 93.38 257 ARG A C 1
ATOM 2087 O O . ARG A 1 257 ? -24.367 6.167 -2.536 1.00 93.38 257 ARG A O 1
ATOM 2094 N N . HIS A 1 258 ? -22.312 5.989 -1.643 1.00 92.31 258 HIS A N 1
ATOM 2095 C CA . HIS A 1 258 ? -21.748 5.229 -2.756 1.00 92.31 258 HIS A CA 1
ATOM 2096 C C . HIS A 1 258 ? -22.467 3.891 -2.973 1.00 92.31 258 HIS A C 1
ATOM 2098 O O . HIS A 1 258 ? -22.735 3.511 -4.115 1.00 92.31 258 HIS A O 1
ATOM 2104 N N . ALA A 1 259 ? -22.811 3.187 -1.891 1.00 92.69 259 ALA A N 1
ATOM 2105 C CA . ALA A 1 259 ? -23.566 1.941 -1.961 1.00 92.69 259 ALA A CA 1
ATOM 2106 C C . ALA A 1 259 ? -24.953 2.155 -2.587 1.00 92.69 259 ALA A C 1
ATOM 2108 O O . ALA A 1 259 ? -25.346 1.386 -3.464 1.00 92.69 259 ALA A O 1
ATOM 2109 N N . LEU A 1 260 ? -25.664 3.220 -2.193 1.00 94.00 260 LEU A N 1
ATOM 2110 C CA . LEU A 1 260 ? -26.962 3.584 -2.772 1.00 94.00 260 LEU A CA 1
ATOM 2111 C C . LEU A 1 260 ? -26.855 3.944 -4.258 1.00 94.00 260 LEU A C 1
ATOM 2113 O O . LEU A 1 260 ? -27.600 3.406 -5.072 1.00 94.00 260 LEU A O 1
ATOM 2117 N N . GLU A 1 261 ? -25.921 4.822 -4.624 1.00 93.19 261 GLU A N 1
ATOM 2118 C CA . GLU A 1 261 ? -25.701 5.231 -6.018 1.00 93.19 261 GLU A CA 1
ATOM 2119 C C . GLU A 1 261 ? -25.351 4.029 -6.905 1.00 93.19 261 GLU A C 1
ATOM 2121 O O . GLU A 1 261 ? -25.882 3.878 -8.007 1.00 93.19 261 GLU A O 1
ATOM 2126 N N . THR A 1 262 ? -24.504 3.128 -6.401 1.00 92.69 262 THR A N 1
ATOM 2127 C CA . THR A 1 262 ? -24.117 1.902 -7.105 1.00 92.69 262 THR A CA 1
ATOM 2128 C C . THR A 1 262 ? -25.291 0.939 -7.246 1.00 92.69 262 THR A C 1
ATOM 2130 O O . THR A 1 262 ? -25.510 0.395 -8.327 1.00 92.69 262 THR A O 1
ATOM 2133 N N . PHE A 1 263 ? -26.074 0.750 -6.184 1.00 93.69 263 PHE A N 1
ATOM 2134 C CA . PHE A 1 263 ? -27.270 -0.086 -6.218 1.00 93.69 263 PHE A CA 1
ATOM 2135 C C . PHE A 1 263 ? -28.286 0.422 -7.248 1.00 93.69 263 PHE A C 1
ATOM 2137 O O . PHE A 1 263 ? -28.776 -0.357 -8.066 1.00 93.69 263 PHE A O 1
ATOM 2144 N N . GLU A 1 264 ? -28.557 1.728 -7.268 1.00 94.38 264 GLU A N 1
ATOM 2145 C CA . GLU A 1 264 ? -29.457 2.327 -8.256 1.00 94.38 264 GLU A CA 1
ATOM 2146 C C . GLU A 1 264 ? -28.906 2.195 -9.681 1.00 94.38 264 GLU A C 1
ATOM 2148 O O . GLU A 1 264 ? -29.658 1.859 -10.598 1.00 94.38 264 GLU A O 1
ATOM 2153 N N . SER A 1 265 ? -27.590 2.360 -9.868 1.00 93.25 265 SER A N 1
ATOM 2154 C CA . SER A 1 265 ? -26.944 2.120 -11.162 1.00 93.25 265 SER A CA 1
ATOM 2155 C C . SER A 1 265 ? -27.095 0.674 -11.630 1.00 93.25 265 SER A C 1
ATOM 2157 O O . SER A 1 265 ? -27.273 0.460 -12.824 1.00 93.25 265 SER A O 1
ATOM 2159 N N . MET A 1 266 ? -27.017 -0.313 -10.733 1.00 92.19 266 MET A N 1
ATOM 2160 C CA . MET A 1 266 ? -27.232 -1.722 -11.081 1.00 92.19 266 MET A CA 1
ATOM 2161 C C . MET A 1 266 ? -28.696 -2.004 -11.414 1.00 92.19 266 MET A C 1
ATOM 2163 O O . MET A 1 266 ? -28.985 -2.738 -12.353 1.00 92.19 266 MET A O 1
ATOM 2167 N N . ARG A 1 267 ? -29.628 -1.422 -10.652 1.00 93.69 267 ARG A N 1
ATOM 2168 C CA . ARG A 1 267 ? -31.072 -1.588 -10.864 1.00 93.69 267 ARG A CA 1
ATOM 2169 C C . ARG A 1 267 ? -31.522 -1.027 -12.216 1.00 93.69 267 ARG A C 1
ATOM 2171 O O . ARG A 1 267 ? -32.471 -1.547 -12.796 1.00 93.69 267 ARG A O 1
ATOM 2178 N N . ALA A 1 268 ? -30.864 0.030 -12.688 1.00 94.56 268 ALA A N 1
ATOM 2179 C CA . ALA A 1 268 ? -31.127 0.680 -13.969 1.00 94.56 268 ALA A CA 1
ATOM 2180 C C . ALA A 1 268 ? -30.255 0.156 -15.131 1.00 94.56 268 ALA A C 1
ATOM 2182 O O . ALA A 1 268 ? -30.325 0.702 -16.231 1.00 94.56 268 ALA A O 1
ATOM 2183 N N . ASP A 1 269 ? -29.412 -0.860 -14.909 1.00 93.31 269 ASP A N 1
ATOM 2184 C CA . ASP A 1 269 ? -28.513 -1.387 -15.938 1.00 93.31 269 ASP A CA 1
ATOM 2185 C C . ASP A 1 269 ? -29.260 -2.306 -16.921 1.00 93.31 269 ASP A C 1
ATOM 2187 O O . ASP A 1 269 ? -29.538 -3.467 -16.626 1.00 93.31 269 ASP A O 1
ATOM 2191 N N . GLU A 1 270 ? -29.581 -1.785 -18.107 1.00 95.19 270 GLU A N 1
ATOM 2192 C CA . GLU A 1 270 ? -30.273 -2.520 -19.180 1.00 95.19 270 GLU A CA 1
ATOM 2193 C C . GLU A 1 270 ? -29.314 -3.164 -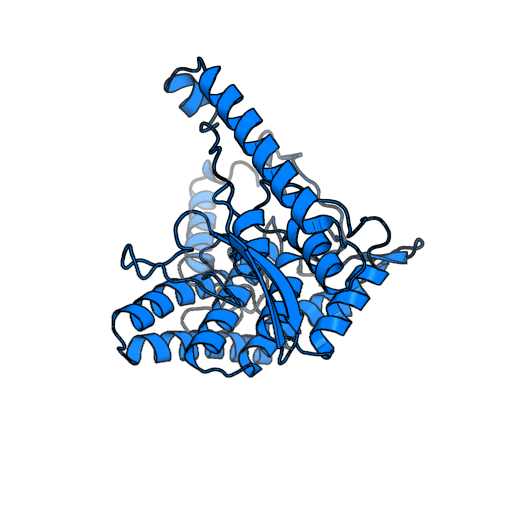20.202 1.00 95.19 270 GLU A C 1
ATOM 2195 O O . GLU A 1 270 ? -29.750 -3.704 -21.222 1.00 95.19 270 GLU A O 1
ATOM 2200 N N . ARG A 1 271 ? -27.996 -3.103 -19.967 1.00 95.31 271 ARG A N 1
ATOM 2201 C CA . ARG A 1 271 ? -26.990 -3.633 -20.899 1.00 95.31 271 ARG A CA 1
ATOM 2202 C C . ARG A 1 271 ? -27.116 -5.147 -21.050 1.00 95.31 271 ARG A C 1
ATOM 2204 O O . ARG A 1 271 ? -27.242 -5.887 -20.075 1.00 95.31 271 ARG A O 1
ATOM 2211 N N . SER A 1 272 ? -26.988 -5.637 -22.281 1.00 94.56 272 SER A N 1
ATOM 2212 C CA . SER A 1 272 ? -26.877 -7.072 -22.531 1.00 94.56 272 SER A CA 1
ATOM 2213 C C . SER A 1 272 ? -25.503 -7.608 -22.109 1.00 94.56 272 SER A C 1
ATOM 2215 O O . SER A 1 272 ? -24.524 -6.869 -21.983 1.00 94.56 272 SER A O 1
ATOM 2217 N N . GLN A 1 273 ? -25.379 -8.933 -21.981 1.00 93.31 273 GLN A N 1
ATOM 2218 C CA . GLN A 1 273 ? -24.077 -9.584 -21.781 1.00 93.31 273 GLN A CA 1
ATOM 2219 C C . GLN A 1 273 ? -23.046 -9.204 -22.864 1.00 93.31 273 GLN A C 1
ATOM 2221 O O . GLN A 1 273 ? -21.859 -9.082 -22.569 1.00 93.31 273 GLN A O 1
ATOM 2226 N N . LEU A 1 274 ? -23.490 -8.968 -24.107 1.00 95.00 274 LEU A N 1
ATOM 2227 C CA . LEU A 1 274 ? -22.618 -8.561 -25.212 1.00 95.00 274 LEU A CA 1
ATOM 2228 C C . LEU A 1 274 ? -22.152 -7.109 -25.064 1.00 95.00 274 LEU A C 1
ATOM 2230 O O . LEU A 1 274 ? -21.001 -6.805 -25.375 1.00 95.00 274 LEU A O 1
ATOM 2234 N N . ASP A 1 275 ? -22.998 -6.225 -24.537 1.00 95.00 275 ASP A N 1
ATOM 2235 C CA . ASP A 1 275 ? -22.625 -4.836 -24.247 1.00 95.00 275 ASP A CA 1
ATOM 2236 C C . ASP A 1 275 ? -21.595 -4.776 -23.113 1.00 95.00 275 ASP A C 1
ATOM 2238 O O . ASP A 1 275 ? -20.607 -4.046 -23.194 1.00 95.00 275 ASP A O 1
ATOM 2242 N N . ILE A 1 276 ? -21.766 -5.596 -22.071 1.00 93.56 276 ILE A N 1
ATOM 2243 C CA . ILE A 1 276 ? -20.807 -5.695 -20.960 1.00 93.56 276 ILE A CA 1
ATOM 2244 C C . ILE A 1 276 ? -19.445 -6.191 -21.463 1.00 93.56 276 ILE A C 1
ATOM 2246 O O . ILE A 1 276 ? -18.420 -5.583 -21.150 1.00 93.56 276 ILE A O 1
ATOM 2250 N N . ILE A 1 277 ? -19.430 -7.261 -22.267 1.00 92.94 277 ILE A N 1
ATOM 2251 C CA . ILE A 1 277 ? -18.196 -7.831 -22.829 1.00 92.94 277 ILE A CA 1
ATOM 2252 C C . ILE A 1 277 ? -17.516 -6.833 -23.770 1.00 92.94 277 ILE A C 1
ATOM 2254 O O . ILE A 1 277 ? -16.318 -6.591 -23.639 1.00 92.94 277 ILE A O 1
ATOM 2258 N N . SER A 1 278 ? -18.265 -6.235 -24.700 1.00 93.19 278 SER A N 1
ATOM 2259 C CA . SER A 1 278 ? -17.701 -5.334 -25.714 1.00 93.19 278 SER A CA 1
ATOM 2260 C C . SER A 1 278 ? -17.147 -4.041 -25.113 1.00 93.19 278 SER A C 1
ATOM 2262 O O . SER A 1 278 ? -16.118 -3.546 -25.566 1.00 93.19 278 SER A O 1
ATOM 2264 N N . THR A 1 279 ? -17.782 -3.515 -24.061 1.00 91.56 279 THR A N 1
ATOM 2265 C CA . THR A 1 279 ? -17.304 -2.318 -23.351 1.00 91.56 279 THR A CA 1
ATOM 2266 C C . THR A 1 279 ? -16.234 -2.621 -22.305 1.00 91.56 279 THR A C 1
ATOM 2268 O O . THR A 1 279 ? -15.579 -1.692 -21.831 1.00 91.56 279 THR A O 1
ATOM 2271 N N . ASN A 1 280 ? -16.058 -3.892 -21.923 1.00 90.12 280 ASN A N 1
ATOM 2272 C CA . ASN A 1 280 ? -15.224 -4.320 -20.799 1.00 90.12 280 ASN A CA 1
ATOM 2273 C C . ASN A 1 280 ? -15.540 -3.547 -19.497 1.00 90.12 280 ASN A C 1
ATOM 2275 O O . ASN A 1 280 ? -14.650 -3.209 -18.714 1.00 90.12 280 ASN A O 1
ATOM 2279 N N . ARG A 1 281 ? -16.823 -3.217 -19.283 1.00 88.62 281 ARG A N 1
ATOM 2280 C CA . ARG A 1 281 ? -17.323 -2.495 -18.102 1.00 88.62 281 ARG A CA 1
ATOM 2281 C C . ARG A 1 281 ? -18.256 -3.391 -17.304 1.00 88.62 281 ARG A C 1
ATOM 2283 O O . ARG A 1 281 ? -19.462 -3.426 -17.551 1.00 88.62 281 ARG A O 1
ATOM 2290 N N . ILE A 1 282 ? -17.682 -4.100 -16.342 1.00 86.69 282 ILE A N 1
ATOM 2291 C CA . ILE A 1 282 ? -18.410 -4.988 -15.430 1.00 86.69 282 ILE A CA 1
ATOM 2292 C C . ILE A 1 282 ? -19.340 -4.147 -14.529 1.00 86.69 282 ILE A C 1
ATOM 2294 O O . ILE A 1 282 ? -18.949 -3.039 -14.151 1.00 86.69 282 ILE A O 1
ATOM 2298 N N . PRO A 1 283 ? -20.558 -4.625 -14.197 1.00 84.94 283 PRO A N 1
ATOM 2299 C CA . PRO A 1 283 ? -21.403 -3.990 -13.187 1.00 84.94 283 PRO A CA 1
ATOM 2300 C C . PRO A 1 283 ? -20.644 -3.747 -11.877 1.00 84.94 283 PRO A C 1
ATOM 2302 O O . PRO A 1 283 ? -19.847 -4.581 -11.442 1.00 84.94 283 PRO A O 1
ATOM 2305 N N . ALA A 1 284 ? -20.873 -2.586 -11.270 1.00 83.38 284 ALA A N 1
ATOM 2306 C CA . ALA A 1 284 ? -20.198 -2.190 -10.041 1.00 83.38 284 ALA A CA 1
ATOM 2307 C C . ALA A 1 284 ? -20.679 -3.010 -8.824 1.00 83.38 284 ALA A C 1
ATOM 2309 O O . ALA A 1 284 ? -21.742 -3.626 -8.848 1.00 83.38 284 ALA A O 1
ATOM 2310 N N . GLN A 1 285 ? -19.871 -3.023 -7.760 1.00 83.81 285 GLN A N 1
ATOM 2311 C CA . GLN A 1 285 ? -20.158 -3.708 -6.497 1.00 83.81 285 GLN A CA 1
ATOM 2312 C C . GLN A 1 285 ? -20.584 -2.668 -5.445 1.00 83.81 285 GLN A C 1
ATOM 2314 O O . GLN A 1 285 ? -19.757 -1.824 -5.100 1.00 83.81 285 GLN A O 1
ATOM 2319 N N . PRO A 1 286 ? -21.821 -2.709 -4.910 1.00 85.50 286 PRO A N 1
ATOM 2320 C CA . PRO A 1 286 ? -22.296 -1.726 -3.933 1.00 85.50 286 PRO A CA 1
ATOM 2321 C C . PRO A 1 286 ? -21.660 -1.897 -2.551 1.00 85.50 286 PRO A C 1
ATOM 2323 O O . PRO A 1 286 ? -21.766 -1.008 -1.712 1.00 85.50 286 PRO A O 1
ATOM 2326 N N . VAL A 1 287 ? -21.016 -3.036 -2.287 1.00 84.00 287 VAL A N 1
ATOM 2327 C CA . VAL A 1 287 ? -20.388 -3.312 -0.993 1.00 84.00 287 VAL A CA 1
ATOM 2328 C C . VAL A 1 287 ? -18.982 -2.710 -0.938 1.00 84.00 287 VAL A C 1
ATOM 2330 O O . VAL A 1 287 ? -18.035 -3.263 -1.498 1.00 84.00 287 VAL A O 1
ATOM 2333 N N . LEU A 1 288 ? -18.849 -1.607 -0.198 1.00 84.94 288 LEU A N 1
ATOM 2334 C CA . LEU A 1 288 ? -17.578 -1.074 0.290 1.00 84.94 288 LEU A CA 1
ATOM 2335 C C . LEU A 1 288 ? -17.450 -1.353 1.788 1.00 84.94 288 LEU A C 1
ATOM 2337 O O . LEU A 1 288 ? -18.424 -1.259 2.531 1.00 84.94 288 LEU A O 1
ATOM 2341 N N . THR A 1 289 ? -16.249 -1.714 2.231 1.00 86.62 289 THR A N 1
ATOM 2342 C CA . THR A 1 289 ? -15.990 -2.060 3.635 1.00 86.62 289 THR A CA 1
ATOM 2343 C C . THR A 1 289 ? -14.844 -1.261 4.234 1.00 86.62 289 THR A C 1
ATOM 2345 O O . THR A 1 289 ? -14.366 -1.636 5.301 1.00 86.62 289 THR A O 1
ATOM 2348 N N . LYS A 1 290 ? -14.333 -0.216 3.574 1.00 89.00 290 LYS A N 1
ATOM 2349 C CA . LYS A 1 290 ? -13.116 0.475 4.023 1.00 89.00 290 LYS A CA 1
ATOM 2350 C C . LYS A 1 290 ? -13.389 1.271 5.285 1.00 89.00 290 LYS A C 1
ATOM 2352 O O . LYS A 1 290 ? -12.720 1.046 6.285 1.00 89.00 290 LYS A O 1
ATOM 2357 N N . GLY A 1 291 ? -14.411 2.119 5.253 1.00 92.44 291 GLY A N 1
ATOM 2358 C CA . GLY A 1 291 ? -14.864 2.908 6.390 1.00 92.44 291 GLY A CA 1
ATOM 2359 C C . GLY A 1 291 ? -15.206 2.009 7.562 1.00 92.44 291 GLY A C 1
ATOM 2360 O O . GLY A 1 291 ? -14.638 2.183 8.633 1.00 92.44 291 GLY A O 1
ATOM 2361 N N . LEU A 1 292 ? -16.020 0.970 7.341 1.00 92.25 292 LEU A N 1
ATOM 2362 C CA . LEU A 1 292 ? -16.322 -0.039 8.369 1.00 92.25 292 LEU A CA 1
ATOM 2363 C C . LEU A 1 292 ? -15.060 -0.706 8.936 1.00 92.25 292 LEU A C 1
ATOM 2365 O O . LEU A 1 292 ? -14.914 -0.821 10.148 1.00 92.25 292 LEU A O 1
ATOM 2369 N N . THR A 1 293 ? -14.121 -1.111 8.083 1.00 93.25 293 THR A N 1
ATOM 2370 C CA . THR A 1 293 ? -12.845 -1.707 8.513 1.00 93.25 293 THR A CA 1
ATOM 2371 C C . THR A 1 293 ? -12.059 -0.743 9.399 1.00 93.25 293 THR A C 1
ATOM 2373 O O . THR A 1 293 ? -11.560 -1.131 10.456 1.00 93.25 293 THR A O 1
ATOM 2376 N N . GLN A 1 294 ? -11.992 0.525 9.006 1.00 94.31 294 GLN A N 1
ATOM 2377 C CA . GLN A 1 294 ? -11.230 1.541 9.711 1.00 94.31 294 GLN A CA 1
ATOM 2378 C C . GLN A 1 294 ? -11.888 1.940 11.039 1.00 94.31 294 GLN A C 1
ATOM 2380 O O . GLN A 1 294 ? -11.212 1.927 12.067 1.00 94.31 294 GLN A O 1
ATOM 2385 N N . VAL A 1 295 ? -13.192 2.244 11.049 1.00 96.00 295 VAL A N 1
ATOM 2386 C CA . VAL A 1 295 ? -13.894 2.677 12.268 1.00 96.00 295 VAL A CA 1
ATOM 2387 C C . VAL A 1 295 ? -14.101 1.526 13.241 1.00 96.00 295 VAL A C 1
ATOM 2389 O O . VAL A 1 295 ? -13.938 1.719 14.436 1.00 96.00 295 VAL A O 1
ATOM 2392 N N . THR A 1 296 ? -14.421 0.319 12.770 1.00 96.38 296 THR A N 1
ATOM 2393 C CA . THR A 1 296 ? -14.729 -0.805 13.662 1.00 96.38 296 THR A CA 1
ATOM 2394 C C . THR A 1 296 ? -13.464 -1.504 14.143 1.00 96.38 296 THR A C 1
ATOM 2396 O O . THR A 1 296 ? -13.396 -1.876 15.304 1.00 96.38 296 THR A O 1
ATOM 2399 N N . LEU A 1 297 ? -12.447 -1.689 13.297 1.00 96.94 297 LEU A N 1
ATOM 2400 C CA . LEU A 1 297 ? -11.274 -2.508 13.646 1.00 96.94 297 LEU A CA 1
ATOM 2401 C C . LEU A 1 297 ? -10.012 -1.686 13.940 1.00 96.94 297 LEU A C 1
ATOM 2403 O O . LEU A 1 297 ? -8.985 -2.255 14.329 1.00 96.94 297 LEU A O 1
ATOM 2407 N N . GLY A 1 298 ? -10.062 -0.367 13.727 1.00 95.94 298 GLY A N 1
ATOM 2408 C CA . GLY A 1 298 ? -8.895 0.511 13.811 1.00 95.94 298 GLY A CA 1
ATOM 2409 C C . GLY A 1 298 ? -7.864 0.245 12.713 1.00 95.94 298 GLY A C 1
ATOM 2410 O O . GLY A 1 298 ? -6.737 0.718 12.811 1.00 95.94 298 GLY A O 1
ATOM 2411 N N . ALA A 1 299 ? -8.215 -0.527 11.686 1.00 94.75 299 ALA A N 1
ATOM 2412 C CA . ALA A 1 299 ? -7.281 -1.031 10.685 1.00 94.75 299 ALA A CA 1
ATOM 2413 C C . ALA A 1 299 ? -7.134 -0.056 9.504 1.00 94.75 299 ALA A C 1
ATOM 2415 O O . ALA A 1 299 ? -8.123 0.573 9.127 1.00 94.75 299 ALA A O 1
ATOM 2416 N N . PRO A 1 300 ? -5.959 0.048 8.859 1.00 93.06 300 PRO A N 1
ATOM 2417 C CA . PRO A 1 300 ? -5.885 0.601 7.514 1.00 93.06 300 PRO A CA 1
ATOM 2418 C C . PRO A 1 300 ? -6.622 -0.325 6.537 1.00 93.06 300 PRO A C 1
ATOM 2420 O O . PRO A 1 300 ? -6.821 -1.518 6.803 1.00 93.06 300 PRO A O 1
ATOM 2423 N N . GLN A 1 301 ? -7.013 0.204 5.381 1.00 89.00 301 GLN A N 1
ATOM 2424 C CA . GLN A 1 301 ? -7.507 -0.625 4.286 1.00 89.00 301 GLN A CA 1
ATOM 2425 C C . GLN A 1 301 ? -6.459 -1.684 3.901 1.00 89.00 301 GLN A C 1
ATOM 2427 O O . GLN A 1 301 ? -5.297 -1.361 3.702 1.00 89.00 301 GLN A O 1
ATOM 2432 N N . SER A 1 302 ? -6.857 -2.947 3.720 1.00 89.81 302 SER A N 1
ATOM 2433 C CA . SER A 1 302 ? -5.930 -3.994 3.264 1.00 89.81 302 SER A CA 1
ATOM 2434 C C . SER A 1 302 ? -5.280 -3.654 1.918 1.00 89.81 302 SER A C 1
ATOM 2436 O O . SER A 1 302 ? -5.936 -3.129 1.014 1.00 89.81 302 SER A O 1
ATOM 2438 N N . VAL A 1 303 ? -4.001 -4.008 1.763 1.00 91.88 303 VAL A N 1
ATOM 2439 C CA . VAL A 1 303 ? -3.268 -3.809 0.506 1.00 91.88 303 VAL A CA 1
ATOM 2440 C C . VAL A 1 303 ? -3.928 -4.628 -0.607 1.00 91.88 303 VAL A C 1
ATOM 2442 O O . VAL A 1 303 ? -4.029 -5.852 -0.515 1.00 91.88 303 VAL A O 1
ATOM 2445 N N . TYR A 1 304 ? -4.357 -3.959 -1.678 1.00 86.31 304 TYR A N 1
ATOM 2446 C CA . TYR A 1 304 ? -5.174 -4.545 -2.750 1.00 86.31 304 TYR A CA 1
ATOM 2447 C C . TYR A 1 304 ? -4.586 -5.813 -3.386 1.00 86.31 304 TYR A C 1
ATOM 2449 O O . TYR A 1 304 ? -5.323 -6.738 -3.717 1.00 86.31 304 TYR A O 1
ATOM 2457 N N . ASN A 1 305 ? -3.262 -5.892 -3.537 1.00 85.31 305 ASN A N 1
ATOM 2458 C CA . ASN A 1 305 ? -2.578 -7.017 -4.185 1.00 85.31 305 ASN A CA 1
ATOM 2459 C C . ASN A 1 305 ? -2.454 -8.285 -3.310 1.00 85.31 305 ASN A C 1
ATOM 2461 O O . ASN A 1 305 ? -1.625 -9.140 -3.605 1.00 85.31 305 ASN A O 1
ATOM 2465 N N . GLY A 1 306 ? -3.284 -8.426 -2.272 1.00 86.06 306 GLY A N 1
ATOM 2466 C CA . GLY A 1 306 ? -3.352 -9.628 -1.434 1.00 86.06 306 GLY A CA 1
ATOM 2467 C C . GLY A 1 306 ? -2.812 -9.453 -0.017 1.00 86.06 306 GLY A C 1
ATOM 2468 O O . GLY A 1 306 ? -2.462 -10.444 0.615 1.00 86.06 306 GLY A O 1
ATOM 2469 N N . GLY A 1 307 ? -2.736 -8.223 0.495 1.00 92.44 307 GLY A N 1
ATOM 2470 C CA . GLY A 1 307 ? -2.336 -7.978 1.878 1.00 92.44 307 GLY A CA 1
ATOM 2471 C C . GLY A 1 307 ? -3.350 -8.500 2.886 1.00 92.44 307 GLY A C 1
ATOM 2472 O O . GLY A 1 307 ? -4.560 -8.488 2.651 1.00 92.44 307 GLY A O 1
ATOM 2473 N N . LEU A 1 308 ? -2.843 -8.953 4.031 1.00 94.25 308 LEU A N 1
ATOM 2474 C CA . LEU A 1 308 ? -3.680 -9.403 5.136 1.00 94.25 308 LEU A CA 1
ATOM 2475 C C . LEU A 1 308 ? -4.288 -8.201 5.861 1.00 94.25 308 LEU A C 1
ATOM 2477 O O . LEU A 1 308 ? -3.691 -7.130 5.948 1.00 94.25 308 LEU A O 1
ATOM 2481 N N . LEU A 1 309 ? -5.477 -8.385 6.428 1.00 93.38 309 LEU A N 1
ATOM 2482 C CA . LEU A 1 309 ? -6.101 -7.367 7.265 1.00 93.38 309 LEU A CA 1
ATOM 2483 C C . LEU A 1 309 ? -5.290 -7.163 8.555 1.00 93.38 309 LEU A C 1
ATOM 2485 O O . LEU A 1 309 ? -5.202 -8.060 9.395 1.00 93.38 309 LEU A O 1
ATOM 2489 N N . ARG A 1 310 ? -4.732 -5.962 8.729 1.00 92.94 310 ARG A N 1
ATOM 2490 C CA . ARG A 1 310 ? -3.971 -5.549 9.918 1.00 92.94 310 ARG A CA 1
ATOM 2491 C C . ARG A 1 310 ? -4.878 -4.841 10.920 1.00 92.94 310 ARG A C 1
ATOM 2493 O O . ARG A 1 310 ? -4.819 -3.632 11.085 1.00 92.94 310 ARG A O 1
ATOM 2500 N N . ALA A 1 311 ? -5.771 -5.597 11.551 1.00 95.31 311 ALA A N 1
ATOM 2501 C CA . ALA A 1 311 ? -6.681 -5.056 12.557 1.00 95.31 311 ALA A CA 1
ATOM 2502 C C . ALA A 1 311 ? -5.998 -4.854 13.916 1.00 95.31 311 ALA A C 1
ATOM 2504 O O . ALA A 1 311 ? -5.285 -5.741 14.385 1.00 95.31 311 ALA A O 1
ATOM 2505 N N . THR A 1 312 ? -6.274 -3.726 14.582 1.00 95.81 312 THR A N 1
ATOM 2506 C CA . THR A 1 312 ? -5.862 -3.518 15.982 1.00 95.81 312 THR A CA 1
ATOM 2507 C C . THR A 1 312 ? -6.734 -4.334 16.928 1.00 95.81 312 THR A C 1
ATOM 2509 O O . THR A 1 312 ? -6.242 -4.917 17.892 1.00 95.81 312 THR A O 1
ATOM 2512 N N . VAL A 1 313 ? -8.037 -4.394 16.646 1.00 96.62 313 VAL A N 1
ATOM 2513 C CA . VAL A 1 313 ? -9.015 -5.133 17.449 1.00 96.62 313 VAL A CA 1
ATOM 2514 C C . VAL A 1 313 ? -9.857 -6.032 16.559 1.00 96.62 313 VAL A C 1
ATOM 2516 O O . VAL A 1 313 ? -10.124 -5.721 15.401 1.00 96.62 313 VAL A O 1
ATOM 2519 N N . ARG A 1 314 ? -10.288 -7.165 17.113 1.00 95.19 314 ARG A N 1
ATOM 2520 C CA . ARG A 1 314 ? -11.250 -8.068 16.477 1.00 95.19 314 ARG A CA 1
ATOM 2521 C C . ARG A 1 314 ? -12.342 -8.421 17.471 1.00 95.19 314 ARG A C 1
ATOM 2523 O O . ARG A 1 314 ? -12.064 -8.599 18.655 1.00 95.19 314 ARG A O 1
ATOM 2530 N N . TYR A 1 315 ? -13.554 -8.593 16.967 1.00 96.38 315 TYR A N 1
ATOM 2531 C CA . TYR A 1 315 ? -14.713 -8.958 17.773 1.00 96.38 315 TYR A CA 1
ATOM 2532 C C . TYR A 1 315 ? -15.097 -10.418 17.546 1.00 96.38 315 TYR A C 1
ATOM 2534 O O . TYR A 1 315 ? -14.796 -11.009 16.501 1.00 96.38 315 TYR A O 1
ATOM 2542 N N . TYR A 1 316 ? -15.745 -10.999 18.546 1.00 96.81 316 TYR A N 1
ATOM 2543 C CA . TYR A 1 316 ? -16.321 -12.330 18.479 1.00 96.81 316 TYR A CA 1
ATOM 2544 C C . TYR A 1 316 ? -17.725 -12.272 19.067 1.00 96.81 316 TYR A C 1
ATOM 2546 O O . TYR A 1 316 ? -17.914 -11.722 20.150 1.00 96.81 316 TYR A O 1
ATOM 2554 N N . ASP A 1 317 ? -18.680 -12.842 18.345 1.00 97.00 317 ASP A N 1
ATOM 2555 C CA . ASP A 1 317 ? -20.068 -12.981 18.749 1.00 97.00 317 ASP A CA 1
ATOM 2556 C C . ASP A 1 317 ? -20.215 -14.334 19.467 1.00 97.00 317 ASP A C 1
ATOM 2558 O O . ASP A 1 317 ? -20.186 -15.379 18.801 1.00 97.00 317 ASP A O 1
ATOM 2562 N N . PRO A 1 318 ? -20.310 -14.353 20.812 1.00 95.31 318 PRO A N 1
ATOM 2563 C CA . PRO A 1 318 ? -20.411 -15.595 21.567 1.00 95.31 318 PRO A CA 1
ATOM 2564 C C . PRO A 1 318 ? -21.772 -16.274 21.399 1.00 95.31 318 PRO A C 1
ATOM 2566 O O . PRO A 1 318 ? -21.824 -17.502 21.439 1.00 95.31 318 PRO A O 1
ATOM 2569 N N . ASP A 1 319 ? -22.841 -15.512 21.155 1.00 94.44 319 ASP A N 1
ATOM 2570 C CA . ASP A 1 319 ? -24.199 -16.045 21.024 1.00 94.44 319 ASP A CA 1
ATOM 2571 C C . ASP A 1 319 ? -24.367 -16.793 19.699 1.00 94.44 319 ASP A C 1
ATOM 2573 O O . ASP A 1 319 ? -25.006 -17.845 19.637 1.00 94.44 319 ASP A O 1
ATOM 2577 N N . ARG A 1 320 ? -23.749 -16.280 18.627 1.00 96.06 320 ARG A N 1
ATOM 2578 C CA . ARG A 1 320 ? -23.734 -16.929 17.304 1.00 96.06 320 ARG A CA 1
ATOM 2579 C C . ARG A 1 320 ? -22.485 -17.770 17.043 1.00 96.06 320 ARG A C 1
ATOM 2581 O O . ARG A 1 320 ? -22.385 -18.374 15.976 1.00 96.06 320 ARG A O 1
ATOM 2588 N N . GLY A 1 321 ? -21.534 -17.794 17.977 1.00 96.75 321 GLY A N 1
ATOM 2589 C CA . GLY A 1 321 ? -20.301 -18.577 17.890 1.00 96.75 321 GLY A CA 1
ATOM 2590 C C . GLY A 1 321 ? -19.443 -18.260 16.660 1.00 96.75 321 GLY A C 1
ATOM 2591 O O . GLY A 1 321 ? -18.932 -19.179 16.020 1.00 96.75 321 GLY A O 1
ATOM 2592 N N . ARG A 1 322 ? -19.316 -16.981 16.279 1.00 96.38 322 ARG A N 1
ATOM 2593 C CA . ARG A 1 322 ? -18.619 -16.576 15.041 1.00 96.38 322 ARG A CA 1
ATOM 2594 C C . ARG A 1 322 ? -17.814 -15.279 15.196 1.00 96.38 322 ARG A C 1
ATOM 2596 O O . ARG A 1 322 ? -18.146 -14.455 16.043 1.00 96.38 322 ARG A O 1
ATOM 2603 N N . PRO A 1 323 ? -16.784 -15.043 14.360 1.00 95.19 323 PRO A N 1
ATOM 2604 C CA . PRO A 1 323 ? -16.126 -13.740 14.284 1.00 95.19 323 PRO A CA 1
ATOM 2605 C C . PRO A 1 323 ? -17.103 -12.619 13.903 1.00 95.19 323 PRO A C 1
ATOM 2607 O O . PRO A 1 323 ? -17.983 -12.820 13.064 1.00 95.19 323 PRO A O 1
ATOM 2610 N N . GLY A 1 324 ? -16.904 -11.435 14.480 1.00 94.75 324 GLY A N 1
ATOM 2611 C CA . GLY A 1 324 ? -17.734 -10.253 14.243 1.00 94.75 324 GLY A CA 1
ATOM 2612 C C . GLY A 1 324 ? -18.341 -9.684 15.523 1.00 94.75 324 GLY A C 1
ATOM 2613 O O . GLY A 1 324 ? -18.182 -10.245 16.605 1.00 94.75 324 GLY A O 1
ATOM 2614 N N . LEU A 1 325 ? -18.999 -8.533 15.392 1.00 95.44 325 LEU A N 1
ATOM 2615 C CA . LEU A 1 325 ? -19.770 -7.931 16.477 1.00 95.44 325 LEU A CA 1
ATOM 2616 C C . LEU A 1 325 ? -21.037 -8.764 16.749 1.00 95.44 325 LEU A C 1
ATOM 2618 O O . LEU A 1 325 ? -21.624 -9.282 15.789 1.00 95.44 325 LEU A O 1
ATOM 2622 N N . PRO A 1 326 ? -21.473 -8.877 18.019 1.00 95.56 326 PRO A N 1
ATOM 2623 C CA . PRO A 1 326 ? -22.810 -9.361 18.345 1.00 95.56 326 PRO A CA 1
ATOM 2624 C C . PRO A 1 326 ? -23.903 -8.555 17.633 1.00 95.56 326 PRO A C 1
ATOM 2626 O O . PRO A 1 326 ? -23.679 -7.425 17.191 1.00 95.56 326 PRO A O 1
ATOM 2629 N N . LEU A 1 327 ? -25.102 -9.136 17.540 1.00 93.88 327 LEU A N 1
ATOM 2630 C CA . LEU A 1 327 ? -26.289 -8.391 17.115 1.00 93.88 327 LEU A CA 1
ATOM 2631 C C . LEU A 1 327 ? -26.481 -7.134 17.964 1.00 93.88 327 LEU A C 1
ATOM 2633 O O . LEU A 1 327 ? -26.227 -7.152 19.165 1.00 93.88 327 LEU A O 1
ATOM 2637 N N . ASP A 1 328 ? -26.976 -6.077 17.324 1.00 94.44 328 ASP A N 1
ATOM 2638 C CA . ASP A 1 328 ? -27.325 -4.808 17.962 1.00 94.44 328 ASP A CA 1
ATOM 2639 C C . ASP A 1 328 ? -26.170 -4.147 18.738 1.00 94.44 328 ASP A C 1
ATOM 2641 O O . ASP A 1 328 ? -26.390 -3.397 19.687 1.00 94.44 328 ASP A O 1
ATOM 2645 N N . VAL A 1 329 ? -24.923 -4.415 18.341 1.00 96.06 329 VAL A N 1
ATOM 2646 C CA . VAL A 1 329 ? -23.737 -3.742 18.876 1.00 96.06 329 VAL A CA 1
ATOM 2647 C C . VAL A 1 329 ? -23.037 -2.984 17.758 1.00 96.06 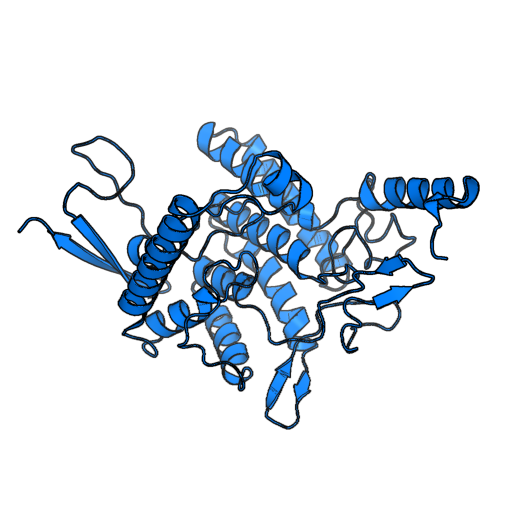329 VAL A C 1
ATOM 2649 O O . VAL A 1 329 ? -22.617 -3.570 16.760 1.00 96.06 329 VAL A O 1
ATOM 2652 N N . ALA A 1 330 ? -22.853 -1.682 17.956 1.00 95.75 330 ALA A N 1
ATOM 2653 C CA . ALA A 1 330 ? -21.960 -0.859 17.152 1.00 95.75 330 ALA A CA 1
ATOM 2654 C C . ALA A 1 330 ? -20.629 -0.658 17.882 1.00 95.75 330 ALA A C 1
ATOM 2656 O O . ALA A 1 330 ? -20.590 -0.580 19.113 1.00 95.75 330 ALA A O 1
ATOM 2657 N N . ALA A 1 331 ? -19.542 -0.554 17.118 1.00 97.25 331 ALA A N 1
ATOM 2658 C CA . ALA A 1 331 ? -18.214 -0.302 17.654 1.00 97.25 331 ALA A CA 1
ATOM 2659 C C . ALA A 1 331 ? -17.472 0.775 16.863 1.00 97.25 331 ALA A C 1
ATOM 2661 O O . ALA A 1 331 ? -17.525 0.798 15.631 1.00 97.25 331 ALA A O 1
ATOM 2662 N N . LEU A 1 332 ? -16.746 1.618 17.595 1.00 97.75 332 LEU A N 1
ATOM 2663 C CA . LEU A 1 332 ? -15.860 2.646 17.061 1.00 97.75 332 LEU A CA 1
ATOM 2664 C C . LEU A 1 332 ? -14.513 2.579 17.781 1.00 97.75 332 LEU A C 1
ATOM 2666 O O . LEU A 1 332 ? -14.457 2.688 19.003 1.00 97.75 332 LEU A O 1
ATOM 2670 N N . VAL A 1 333 ? -13.429 2.445 17.026 1.00 97.75 333 VAL A N 1
ATOM 2671 C CA . VAL A 1 333 ? -12.061 2.642 17.502 1.00 97.75 333 VAL A CA 1
ATOM 2672 C C . VAL A 1 333 ? -11.751 4.128 17.443 1.00 97.75 333 VAL A C 1
ATOM 2674 O O . VAL A 1 333 ? -11.449 4.672 16.379 1.00 97.75 333 VAL A O 1
ATOM 2677 N N . ASP A 1 334 ? -11.826 4.776 18.599 1.00 96.56 334 ASP A N 1
ATOM 2678 C CA . ASP A 1 334 ? -11.698 6.227 18.738 1.00 96.56 334 ASP A CA 1
ATOM 2679 C C . ASP A 1 334 ? -10.276 6.693 19.072 1.00 96.56 334 ASP A C 1
ATOM 2681 O O . ASP A 1 334 ? -9.970 7.884 19.017 1.00 96.56 334 ASP A O 1
ATOM 2685 N N . LYS A 1 335 ? -9.376 5.757 19.389 1.00 95.81 335 LYS A N 1
ATOM 2686 C CA . LYS A 1 335 ? -7.979 6.060 19.692 1.00 95.81 335 LYS A CA 1
ATOM 2687 C C . LYS A 1 335 ? -7.053 4.922 19.293 1.00 95.81 335 LYS A C 1
ATOM 2689 O O . LYS A 1 335 ? -7.292 3.768 19.642 1.00 95.81 335 LYS A O 1
ATOM 2694 N N . LEU A 1 336 ? -5.935 5.275 18.664 1.00 95.06 336 LEU A N 1
ATOM 2695 C CA . LEU A 1 336 ? -4.799 4.391 18.422 1.00 95.06 336 LEU A CA 1
ATOM 2696 C C . LEU A 1 336 ? -3.530 5.011 19.003 1.00 95.06 336 LEU A C 1
ATOM 2698 O O . LEU A 1 336 ? -3.351 6.226 18.988 1.00 95.06 336 LEU A O 1
ATOM 2702 N N . GLY A 1 337 ? -2.649 4.176 19.540 1.00 92.81 337 GLY A N 1
ATOM 2703 C CA . GLY A 1 337 ? -1.349 4.605 20.028 1.00 92.81 337 GLY A CA 1
ATOM 2704 C C . GLY A 1 337 ? -0.443 3.425 20.382 1.00 92.81 337 GLY A C 1
ATOM 2705 O O . GLY A 1 337 ? -0.899 2.282 20.415 1.00 92.81 337 GLY A O 1
ATOM 2706 N N . PRO A 1 338 ? 0.831 3.685 20.726 1.00 92.44 338 PRO A N 1
ATOM 2707 C CA . PRO A 1 338 ? 1.855 2.640 20.844 1.00 92.44 338 PRO A CA 1
ATOM 2708 C C . PRO A 1 338 ? 1.570 1.583 21.917 1.00 92.44 338 PRO A C 1
ATOM 2710 O O . PRO A 1 338 ? 2.081 0.469 21.861 1.00 92.44 338 PRO A O 1
ATOM 2713 N N . LYS A 1 339 ? 0.794 1.950 22.942 1.00 94.38 339 LYS A N 1
ATOM 2714 C CA . LYS A 1 339 ? 0.447 1.093 24.089 1.00 94.38 339 LYS A CA 1
ATOM 2715 C C . LYS A 1 339 ? -1.032 1.185 24.461 1.00 94.38 339 LYS A C 1
ATOM 2717 O O . LYS A 1 339 ? -1.421 0.740 25.537 1.00 94.38 339 LYS A O 1
ATOM 2722 N N . THR A 1 340 ? -1.848 1.827 23.627 1.00 95.31 340 THR A N 1
ATOM 2723 C CA . THR A 1 340 ? -3.244 2.128 23.955 1.00 95.31 340 THR A CA 1
ATOM 2724 C C . THR A 1 340 ? -4.119 2.000 22.727 1.00 95.31 340 THR A C 1
ATOM 2726 O O . THR A 1 340 ? -3.784 2.540 21.677 1.00 95.31 340 THR A O 1
ATOM 2729 N N . VAL A 1 341 ? -5.281 1.387 22.905 1.00 96.81 341 VAL A N 1
ATOM 2730 C CA . VAL A 1 341 ? -6.394 1.433 21.961 1.00 96.81 341 VAL A CA 1
ATOM 2731 C C . VAL A 1 341 ? -7.639 1.889 22.717 1.00 96.81 341 VAL A C 1
ATOM 2733 O O . VAL A 1 341 ? -7.859 1.464 23.852 1.00 96.81 341 VAL A O 1
ATOM 2736 N N . GLY A 1 342 ? -8.400 2.800 22.121 1.00 97.44 342 GLY A N 1
ATOM 2737 C CA . GLY A 1 342 ? -9.708 3.231 22.607 1.00 97.44 342 GLY A CA 1
ATOM 2738 C C . GLY A 1 342 ? -10.805 2.600 21.762 1.00 97.44 342 GLY A C 1
ATOM 2739 O O . GLY A 1 342 ? -10.657 2.478 20.545 1.00 97.44 342 GLY A O 1
ATOM 2740 N N . ILE A 1 343 ? -11.864 2.131 22.420 1.00 97.88 343 ILE A N 1
ATOM 2741 C CA . ILE A 1 343 ? -13.018 1.510 21.773 1.00 97.88 343 ILE A CA 1
ATOM 2742 C C . ILE A 1 343 ? -14.275 2.013 22.474 1.00 97.88 343 ILE A C 1
ATOM 2744 O O . ILE A 1 343 ? -14.391 1.905 23.696 1.00 97.88 343 ILE A O 1
ATOM 2748 N N . GLN A 1 344 ? -15.238 2.485 21.694 1.00 97.44 344 GLN A N 1
ATOM 2749 C CA . GLN A 1 344 ? -16.603 2.728 22.135 1.00 97.44 344 GLN A CA 1
ATOM 2750 C C . GLN A 1 344 ? -17.490 1.595 21.634 1.00 97.44 344 GLN A C 1
ATOM 2752 O O . GLN A 1 344 ? -17.420 1.221 20.464 1.00 97.44 344 GLN A O 1
ATOM 2757 N N . LEU A 1 345 ? -18.313 1.047 22.526 1.00 96.81 345 LEU A N 1
ATOM 2758 C CA . LEU A 1 345 ? -19.311 0.029 22.212 1.00 96.81 345 LEU A CA 1
ATOM 2759 C C . LEU A 1 345 ? -20.685 0.567 22.592 1.00 96.81 345 LEU A C 1
ATOM 2761 O O . LEU A 1 345 ? -20.878 1.033 23.716 1.00 96.81 345 LEU A O 1
ATOM 2765 N N . VAL A 1 346 ? -21.629 0.495 21.661 1.00 96.69 346 VAL A N 1
ATOM 2766 C CA . VAL A 1 346 ? -22.991 1.001 21.844 1.00 96.69 346 VAL A CA 1
ATOM 2767 C C . VAL A 1 346 ? -23.975 -0.121 21.562 1.00 96.69 346 VAL A C 1
ATOM 2769 O O . VAL A 1 346 ? -23.876 -0.786 20.534 1.00 96.69 346 VAL A O 1
ATOM 2772 N N . ASN A 1 347 ? -24.929 -0.312 22.472 1.00 95.12 347 ASN A N 1
ATOM 2773 C CA . ASN A 1 347 ? -26.106 -1.130 22.214 1.00 95.12 347 ASN A CA 1
ATOM 2774 C C . ASN A 1 347 ? -27.072 -0.322 21.335 1.00 95.12 347 ASN A C 1
ATOM 2776 O O . ASN A 1 347 ? -27.516 0.751 21.742 1.00 95.12 347 ASN A O 1
ATOM 2780 N N . THR A 1 348 ? -27.355 -0.819 20.135 1.00 95.12 348 THR A N 1
ATOM 2781 C CA . THR A 1 348 ? -28.236 -0.186 19.145 1.00 95.12 348 THR A CA 1
ATOM 2782 C C . THR A 1 348 ? -29.660 -0.734 19.185 1.00 95.12 348 THR A C 1
ATOM 2784 O O . THR A 1 348 ? -30.474 -0.373 18.337 1.00 95.12 348 THR A O 1
ATOM 2787 N N . ASN A 1 349 ? -29.962 -1.625 20.130 1.00 88.69 349 ASN A N 1
ATOM 2788 C CA . ASN A 1 349 ? -31.317 -2.076 20.394 1.00 88.69 349 ASN A CA 1
ATOM 2789 C C . ASN A 1 349 ? -32.062 -0.932 21.098 1.00 88.69 349 ASN A C 1
ATOM 2791 O O . ASN A 1 349 ? -31.667 -0.500 22.186 1.00 88.69 349 ASN A O 1
ATOM 2795 N N . HIS A 1 350 ? -33.086 -0.409 20.428 1.00 56.22 350 HIS A N 1
ATOM 2796 C CA . HIS A 1 350 ? -33.933 0.684 20.895 1.00 56.22 350 HIS A CA 1
ATOM 2797 C C . HIS A 1 350 ? -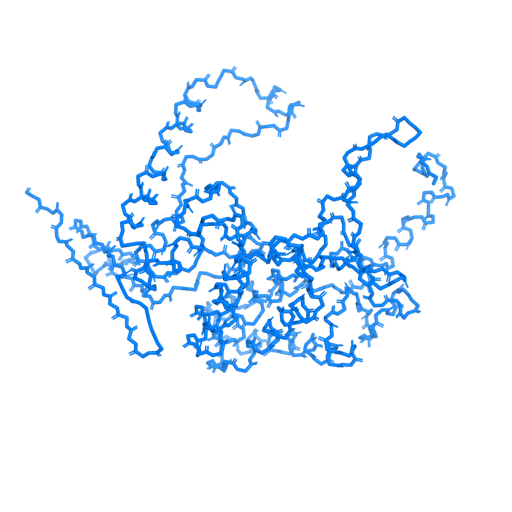35.318 0.176 21.272 1.00 56.22 350 HIS A C 1
ATOM 2799 O O . HIS A 1 350 ? -35.889 -0.609 20.480 1.00 56.22 350 HIS A O 1
#

Foldseek 3Di:
DPPLCVPVVSVVVVVVLCCLQAVFKDFLLCLLCLLVLLVVCVVPVDCVSLVVLVVVLVLQVVLCVVVVNERFGIAGPVRHQCVSPVNRSHDGPAEQADLAFHQSSLLSLLQSLLSNCVSPVDLVSLVSSVSNLVVQQVQWDADPVLAIWGFRHADPVGGDQDAFPAFDDDPNDTDRGRHDHTGQQFDVSLLSSCQSQLDPVSVVSVVVSVVSHVPDDLLDQDDQPDAGRLSRSSNLVCLQVVNRVCSLVVVVVVLQVQLVVLVVCVVPDPDDPVRCVVVVPDRDDSDDCQSVLCFAFVWHDARRSNHDTPGPDWDAAVVVRGTDDHPQKDKGFNHDHDPDTDMDIDRNPD

InterPro domains:
  IPR008928 Six-hairpin glycosidase superfamily [SSF48208] (39-153)
  IPR058347 Repeat of unknown function DUF8034 [PF26099] (7-292)

Secondary structure (DSSP, 8-state):
-TTGGGSHHHHHHHHHHHIIIIISEE-GGGGGHHHHHHHHHHHH--HHHHHHHHHHHHHHHHHHHHTTTS--S-EETT--BTGGGTT--S-SSSSTTSTTTTHHHHHHHHHHHHHHHHHH--GGGHHHHHHHHHHHHHT-EE-TTS-EEB---EETTEE--SPP--SEEETTEEE------SBPPPHHHHHHHHHHH--HHHHHHHHHHHHH--SS-TTS---TT-SSS-HHHHHHHHHHTTS-TTHHHHHHHHHHHHHHHHHHHHHT----HHHHHHHT-PPPP----HHHHHHHH-PPPPPTTTPPP--S---EETTTTEESPPTTEEEEEEEEETTEEEEEEEE---